Protein AF-A0A2S9J3W7-F1 (afdb_monomer)

InterPro domains:
  IPR025433 Domain of unknown function DUF4168 [PF13767] (72-117)

Mean predicted aligned error: 14.49 Å

Nearest PDB structures (foldseek):
  1jch-assembly1_A  TM=2.757E-01  e=2.400E+00  Escherichia coli str. K-12 substr. W3110
  7p3r-assembly1_C  TM=2.434E-01  e=5.921E+00  Vibrio cholerae O1 biovar El Tor str. N16961

Foldseek 3Di:
DDDPVVPVVVVVVVVVVVVVVVVVVVVVVPPPPDPDDDDDDDDDDDDDDDDPPPDPPPDDPPQDQDDDLLQLLLLVQLVVQLVVLVVVLVVQLQVLLVVLVHHPVLLVQQVVLCVVDVCRCVPPDPSSVVSSVSSVVSNVVSVVVSVVVSCVSSVVSVHDPVSSVSLVVNCVPPPSSVVSSVVSVVVVVVVVVPDD

Sequence (196 aa):
MGVIGNNIIYMRYICRKIFEKRMKMNKNKFIMQRLKVILLAVMMMVGVGAMAQEPNLLQEPELKEDFEKDELISFIKASSKVEAIQMGVQESMANAVKEEGLTVEKFNTMAQAQENSEEGIQNESAEDQKMFNTAFEKIMKIQDDVGGDIQEAIKEEGIDIQVFEQIMYAYQNSEKVKGELDGVLLELQQEQSTQP

Radius of gyration: 24.88 Å; Cα contacts (8 Å, |Δi|>4): 107; chains: 1; bounding box: 64×54×70 Å

pLDDT: mean 76.03, std 22.7, range [28.67, 97.56]

Secondary structure (DSSP, 8-state):
--SSHHHHHHHHHHHHHHHHHHHHTTTSSSSSS-------------------------PPPP------HHHHHHHHHHHHHHHHHHHHHHHHHHHHHHHTT--HHHHHHHHHHHHH-TTTTTTS-HHHHHHHHHHHHHHHHHHHHHHHHHHHHHHHTT--HHHHHHHHHHHHH-HHHHHHHHHHHHHHHHHHTT--

Structure (mmCIF, N/CA/C/O backbone):
data_AF-A0A2S9J3W7-F1
#
_entry.id   AF-A0A2S9J3W7-F1
#
loop_
_atom_site.group_PDB
_atom_site.id
_atom_site.type_symbol
_atom_site.label_atom_id
_atom_site.label_alt_id
_atom_site.label_comp_id
_atom_site.label_asym_id
_atom_site.label_entity_id
_atom_site.label_seq_id
_atom_site.pdbx_PDB_ins_code
_atom_site.Cartn_x
_atom_site.Cartn_y
_atom_site.Cartn_z
_atom_site.occupancy
_atom_site.B_iso_or_equiv
_atom_site.auth_seq_id
_atom_site.auth_comp_id
_atom_site.auth_asym_id
_atom_site.auth_atom_id
_atom_site.pdbx_PDB_model_num
ATOM 1 N N . MET A 1 1 ? 3.970 23.471 -6.694 1.00 32.78 1 MET A N 1
ATOM 2 C CA . MET A 1 1 ? 3.945 22.072 -7.168 1.00 32.78 1 MET A CA 1
ATOM 3 C C . MET A 1 1 ? 4.877 21.281 -6.272 1.00 32.78 1 MET A C 1
ATOM 5 O O . MET A 1 1 ? 6.051 21.610 -6.237 1.00 32.78 1 MET A O 1
ATOM 9 N N . GLY A 1 2 ? 4.369 20.362 -5.455 1.00 38.78 2 GLY A N 1
ATOM 10 C CA . GLY A 1 2 ? 5.218 19.646 -4.492 1.00 38.78 2 GLY A CA 1
ATOM 11 C C . GLY A 1 2 ? 4.432 18.915 -3.411 1.00 38.78 2 GLY A C 1
ATOM 12 O O . GLY A 1 2 ? 4.776 19.010 -2.241 1.00 38.78 2 GLY A O 1
ATOM 13 N N . VAL A 1 3 ? 3.330 18.258 -3.787 1.00 34.34 3 VAL A N 1
ATOM 14 C CA . VAL A 1 3 ? 2.428 17.590 -2.827 1.00 34.34 3 VAL A CA 1
ATOM 15 C C . VAL A 1 3 ? 2.543 16.060 -2.895 1.00 34.34 3 VAL A C 1
ATOM 17 O O . VAL A 1 3 ? 2.180 15.383 -1.946 1.00 34.34 3 VAL A O 1
ATOM 20 N N . ILE A 1 4 ? 3.147 15.505 -3.950 1.00 35.97 4 ILE A N 1
ATOM 21 C CA . ILE A 1 4 ? 3.194 14.049 -4.171 1.00 35.97 4 ILE A CA 1
ATOM 22 C C . ILE A 1 4 ? 4.440 13.416 -3.519 1.00 35.97 4 ILE A C 1
ATOM 24 O O . ILE A 1 4 ? 4.347 12.365 -2.897 1.00 35.97 4 ILE A O 1
ATOM 28 N N . GLY A 1 5 ? 5.577 14.127 -3.491 1.00 28.67 5 GLY A N 1
ATOM 29 C CA . GLY A 1 5 ? 6.793 13.671 -2.796 1.00 28.67 5 GLY A CA 1
ATOM 30 C C . GLY A 1 5 ? 6.697 13.647 -1.263 1.00 28.67 5 GLY A C 1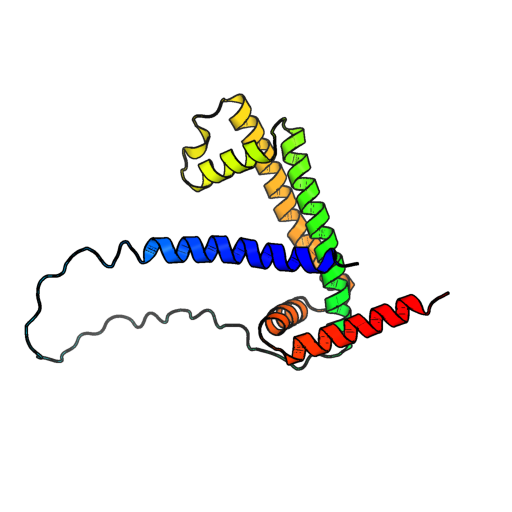
ATOM 31 O O . GLY A 1 5 ? 7.552 13.063 -0.604 1.00 28.67 5 GLY A O 1
ATOM 32 N N . ASN A 1 6 ? 5.658 14.248 -0.672 1.00 34.38 6 ASN A N 1
ATOM 33 C CA . ASN A 1 6 ? 5.498 14.266 0.781 1.00 34.38 6 ASN A CA 1
ATOM 34 C C . ASN A 1 6 ? 4.901 12.960 1.325 1.00 34.38 6 ASN A C 1
ATOM 36 O O . ASN A 1 6 ? 5.311 12.541 2.401 1.00 34.38 6 ASN A O 1
ATOM 40 N N . ASN A 1 7 ? 3.999 12.272 0.617 1.00 41.19 7 ASN A N 1
ATOM 41 C CA . ASN A 1 7 ? 3.277 11.128 1.200 1.00 41.19 7 ASN A CA 1
ATOM 42 C C . ASN A 1 7 ? 4.124 9.850 1.330 1.00 41.19 7 ASN A C 1
ATOM 44 O O . ASN A 1 7 ? 4.030 9.160 2.346 1.00 41.19 7 ASN A O 1
ATOM 48 N N . ILE A 1 8 ? 5.045 9.598 0.394 1.00 41.56 8 ILE A N 1
ATOM 49 C CA . ILE A 1 8 ? 6.023 8.499 0.506 1.00 41.56 8 ILE A CA 1
ATOM 50 C C . ILE A 1 8 ? 7.042 8.802 1.620 1.00 41.56 8 ILE A C 1
ATOM 52 O O . ILE A 1 8 ? 7.427 7.917 2.387 1.00 41.56 8 ILE A O 1
ATOM 56 N N . ILE A 1 9 ? 7.411 10.077 1.798 1.00 44.03 9 ILE A N 1
ATOM 57 C CA . ILE A 1 9 ? 8.243 10.529 2.922 1.00 44.03 9 ILE A CA 1
ATOM 58 C C . ILE A 1 9 ? 7.480 10.431 4.259 1.00 44.03 9 ILE A C 1
ATOM 60 O O . ILE A 1 9 ? 8.092 10.081 5.268 1.00 44.03 9 ILE A O 1
ATOM 64 N N . TYR A 1 10 ? 6.161 10.656 4.292 1.00 42.88 10 TYR A N 1
ATOM 65 C CA . TYR A 1 10 ? 5.338 10.547 5.506 1.00 42.88 10 TYR A CA 1
ATOM 66 C C . TYR A 1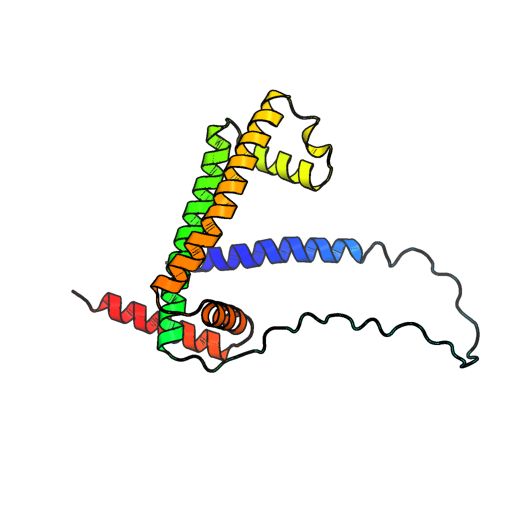 10 ? 5.194 9.101 5.994 1.00 42.88 10 TYR A C 1
ATOM 68 O O . TYR A 1 10 ? 5.359 8.868 7.192 1.00 42.88 10 TYR A O 1
ATOM 76 N N . MET A 1 11 ? 4.996 8.121 5.106 1.00 40.16 11 MET A N 1
ATOM 77 C CA . MET A 1 11 ? 4.987 6.703 5.504 1.00 40.16 11 MET A CA 1
ATOM 78 C C . MET A 1 11 ? 6.368 6.236 5.987 1.00 40.16 11 MET A C 1
ATOM 80 O O . MET A 1 11 ? 6.478 5.578 7.024 1.00 40.16 11 MET A O 1
ATOM 84 N N . ARG A 1 12 ? 7.453 6.694 5.345 1.00 43.72 12 ARG A N 1
ATOM 85 C CA . ARG A 1 12 ? 8.827 6.437 5.815 1.00 43.72 12 ARG A CA 1
ATOM 86 C C . ARG A 1 12 ? 9.143 7.135 7.150 1.00 43.72 12 ARG A C 1
ATOM 88 O O . ARG A 1 12 ? 9.849 6.561 7.975 1.00 43.72 12 ARG A O 1
ATOM 95 N N . TYR A 1 13 ? 8.617 8.336 7.411 1.00 44.72 13 TYR A N 1
ATOM 96 C CA . TYR A 1 13 ? 8.836 9.091 8.657 1.00 44.72 13 TYR A CA 1
ATOM 97 C C . TYR A 1 13 ? 8.019 8.550 9.838 1.00 44.72 13 TYR A C 1
ATOM 99 O O . TYR A 1 13 ? 8.543 8.458 10.952 1.00 44.72 13 TYR A O 1
ATOM 107 N N . ILE A 1 14 ? 6.760 8.165 9.614 1.00 47.62 14 ILE A N 1
ATOM 108 C CA . ILE A 1 14 ? 5.864 7.658 10.662 1.00 47.62 14 ILE A CA 1
ATOM 109 C C . ILE A 1 14 ? 6.292 6.248 11.090 1.00 47.62 14 ILE A C 1
ATOM 111 O O . ILE A 1 14 ? 6.479 6.018 12.289 1.00 47.62 14 ILE A O 1
ATOM 115 N N . CYS A 1 15 ? 6.599 5.350 10.147 1.00 39.78 15 CYS A N 1
ATOM 116 C CA . CYS A 1 15 ? 7.149 4.030 10.469 1.00 39.78 15 CYS A CA 1
ATOM 117 C C . CYS A 1 15 ? 8.534 4.129 11.134 1.00 39.78 15 CYS A C 1
ATOM 119 O O . CYS A 1 15 ? 8.796 3.423 12.109 1.00 39.78 15 CYS A O 1
ATOM 121 N N . ARG A 1 16 ? 9.394 5.074 10.719 1.00 44.78 16 ARG A N 1
ATOM 122 C CA . ARG A 1 16 ? 10.702 5.297 11.361 1.00 44.78 16 ARG A CA 1
ATOM 123 C C . ARG A 1 16 ? 10.592 5.871 12.775 1.00 44.78 16 ARG A C 1
ATOM 125 O O . ARG A 1 16 ? 11.291 5.393 13.665 1.00 44.78 16 ARG A O 1
ATOM 132 N N . LYS A 1 17 ? 9.717 6.852 13.041 1.00 44.47 17 LYS A N 1
ATOM 133 C CA . LYS A 1 17 ? 9.571 7.423 14.396 1.00 44.47 17 LYS A CA 1
ATOM 134 C C . LYS A 1 17 ? 8.884 6.480 15.381 1.00 44.47 17 LYS A C 1
ATOM 136 O O . LYS A 1 17 ? 9.256 6.481 16.556 1.00 44.47 17 LYS A O 1
ATOM 141 N N . ILE A 1 18 ? 7.924 5.675 14.929 1.00 44.25 18 ILE A N 1
ATOM 142 C CA . ILE A 1 18 ? 7.268 4.667 15.772 1.00 44.25 18 ILE A CA 1
ATOM 143 C C . ILE A 1 18 ? 8.256 3.533 16.103 1.00 44.25 18 ILE A C 1
ATOM 145 O O . ILE A 1 18 ? 8.369 3.142 17.267 1.00 44.25 18 ILE A O 1
ATOM 149 N N . PHE A 1 19 ? 9.069 3.096 15.136 1.00 40.44 19 PHE A N 1
ATOM 150 C CA . PHE A 1 19 ? 10.089 2.062 15.338 1.00 40.44 19 PHE A CA 1
ATOM 151 C C . PHE A 1 19 ? 11.291 2.542 16.182 1.00 40.44 19 PHE A C 1
ATOM 153 O O . PHE A 1 19 ? 11.714 1.856 17.117 1.00 40.44 19 PHE A O 1
ATOM 160 N N . GLU A 1 20 ? 11.798 3.763 15.964 1.00 45.03 20 GLU A N 1
ATOM 161 C CA . GLU A 1 20 ? 12.896 4.332 16.768 1.00 45.03 20 GLU A CA 1
ATOM 162 C C . GLU A 1 20 ? 12.486 4.604 18.230 1.00 45.03 20 GLU A C 1
ATOM 164 O O . GLU A 1 20 ? 13.303 4.439 19.146 1.00 45.03 20 GLU A O 1
ATOM 169 N N . LYS A 1 21 ? 11.221 4.977 18.486 1.00 43.00 21 LYS A N 1
ATOM 170 C CA . LYS A 1 21 ? 10.695 5.169 19.851 1.00 43.00 21 LYS A CA 1
ATOM 171 C C . LYS A 1 21 ? 10.532 3.832 20.590 1.00 43.00 21 LYS A C 1
ATOM 173 O O . LYS A 1 21 ? 10.816 3.777 21.789 1.00 43.00 21 LYS A O 1
ATOM 178 N N . ARG A 1 22 ? 10.180 2.748 19.881 1.00 41.91 22 ARG A N 1
ATOM 179 C CA . ARG A 1 22 ? 10.100 1.377 20.433 1.00 41.91 22 ARG A CA 1
ATOM 180 C C . ARG A 1 22 ? 11.492 0.800 20.752 1.00 41.91 22 ARG A C 1
ATOM 182 O O . ARG A 1 22 ? 11.648 0.163 21.790 1.00 41.91 22 ARG A O 1
ATOM 189 N N . MET A 1 23 ? 12.533 1.119 19.970 1.00 47.19 23 MET A N 1
ATOM 190 C CA . MET A 1 23 ? 13.920 0.696 20.260 1.00 47.19 23 MET A CA 1
ATOM 191 C C . MET A 1 23 ? 14.611 1.479 21.394 1.00 47.19 23 MET A C 1
ATOM 193 O O . MET A 1 23 ? 15.431 0.914 22.121 1.00 47.19 23 MET A O 1
ATOM 197 N N . LYS A 1 24 ? 14.291 2.765 21.603 1.00 42.47 24 LYS A N 1
ATOM 198 C CA . LYS A 1 24 ? 14.892 3.559 22.698 1.00 42.47 24 LYS A CA 1
ATOM 199 C C . LYS A 1 24 ? 14.290 3.272 24.082 1.00 42.47 24 LYS A C 1
ATOM 201 O O . LYS A 1 24 ? 14.983 3.471 25.077 1.00 42.47 24 LYS A O 1
ATOM 206 N N . MET A 1 25 ? 13.072 2.730 24.176 1.00 47.16 25 MET A N 1
ATOM 207 C CA . MET A 1 25 ? 12.464 2.364 25.470 1.00 47.16 25 MET A CA 1
ATOM 208 C C . MET A 1 25 ? 12.907 1.008 26.041 1.00 47.16 25 MET A C 1
ATOM 210 O O . MET A 1 25 ? 12.571 0.717 27.185 1.00 47.16 25 MET A O 1
ATOM 214 N N . ASN A 1 26 ? 13.721 0.220 25.325 1.00 43.38 26 ASN A N 1
ATOM 215 C CA . ASN A 1 26 ? 14.322 -1.003 25.881 1.00 43.38 26 ASN A CA 1
ATOM 216 C C . ASN A 1 26 ? 15.828 -0.878 26.207 1.00 43.38 26 ASN A C 1
ATOM 218 O O . ASN A 1 26 ? 16.424 -1.800 26.751 1.00 43.38 26 ASN A O 1
ATOM 222 N N . LYS A 1 27 ? 16.463 0.279 25.954 1.00 42.06 27 LYS A N 1
ATOM 223 C CA . LYS A 1 27 ? 17.859 0.524 26.382 1.00 42.06 27 LYS A CA 1
ATOM 224 C C . LYS A 1 27 ? 17.985 1.035 27.823 1.00 42.06 27 LYS A C 1
ATOM 226 O O . LYS A 1 27 ? 19.017 0.815 28.447 1.00 42.06 27 LYS A O 1
ATOM 231 N N . ASN A 1 28 ? 16.930 1.621 28.397 1.00 46.66 28 ASN A N 1
ATOM 232 C CA . ASN A 1 28 ? 16.966 2.135 29.776 1.00 46.66 28 ASN A CA 1
ATOM 233 C C . ASN A 1 28 ? 16.569 1.116 30.854 1.00 46.66 28 ASN A C 1
ATOM 235 O O . ASN A 1 28 ? 16.759 1.394 32.035 1.00 46.66 28 ASN A O 1
ATOM 239 N N . LYS A 1 29 ? 16.061 -0.067 30.485 1.00 39.72 29 LYS A N 1
ATOM 240 C CA . LYS A 1 29 ? 15.677 -1.103 31.460 1.00 39.72 29 LYS A CA 1
ATOM 241 C C . LYS A 1 29 ? 16.755 -2.168 31.697 1.00 39.72 29 LYS A C 1
ATOM 243 O O . LYS A 1 29 ? 16.613 -2.962 32.617 1.00 39.72 29 LYS A O 1
ATOM 248 N N . PHE A 1 30 ? 17.853 -2.142 30.935 1.00 43.56 30 PHE A N 1
ATOM 249 C CA . PHE A 1 30 ? 18.942 -3.123 31.057 1.00 43.56 30 PHE A CA 1
ATOM 250 C C . PHE A 1 30 ? 20.262 -2.560 31.616 1.00 43.56 30 PHE A C 1
ATOM 252 O O . PHE A 1 30 ? 21.193 -3.316 31.864 1.00 43.56 30 PHE A O 1
ATOM 259 N N . ILE A 1 31 ? 20.353 -1.246 31.863 1.00 47.69 31 ILE A N 1
ATOM 260 C CA . ILE A 1 31 ? 21.592 -0.588 32.336 1.00 47.69 31 ILE A CA 1
ATOM 261 C C . ILE A 1 31 ? 21.577 -0.310 33.856 1.00 47.69 31 ILE A C 1
ATOM 263 O O . ILE A 1 31 ? 22.585 0.096 34.427 1.00 47.69 31 ILE A O 1
ATOM 267 N N . MET A 1 32 ? 20.475 -0.587 34.567 1.00 45.00 32 MET A N 1
ATOM 268 C CA . MET A 1 32 ? 20.334 -0.211 35.984 1.00 45.00 32 MET A CA 1
ATOM 269 C C . MET A 1 32 ? 19.853 -1.332 36.916 1.00 45.00 32 MET A C 1
ATOM 271 O O . MET A 1 32 ? 19.182 -1.071 37.909 1.00 45.00 32 MET A O 1
ATOM 275 N N . GLN A 1 33 ? 20.247 -2.582 36.667 1.00 45.72 33 GLN A N 1
ATOM 276 C CA . GLN A 1 33 ? 20.258 -3.594 37.724 1.00 45.72 33 GLN A CA 1
ATOM 277 C C . GLN A 1 33 ? 21.531 -4.442 37.658 1.00 45.72 33 GLN A C 1
ATOM 279 O O . GLN A 1 33 ? 21.676 -5.323 36.822 1.00 45.72 33 GLN A O 1
ATOM 284 N N . ARG A 1 34 ? 22.390 -4.194 38.659 1.00 39.34 34 ARG A N 1
ATOM 285 C CA . ARG A 1 34 ? 23.523 -5.010 39.136 1.00 39.34 34 ARG A CA 1
ATOM 286 C C . ARG A 1 34 ? 24.910 -4.701 38.561 1.00 39.34 34 ARG A C 1
ATOM 288 O O . ARG A 1 34 ? 25.650 -5.574 38.137 1.00 39.34 34 ARG A O 1
ATOM 295 N N . LEU A 1 35 ? 25.343 -3.464 38.820 1.00 45.28 35 LEU A N 1
ATOM 296 C CA . LEU A 1 35 ? 26.625 -3.246 39.501 1.00 45.28 35 LEU A 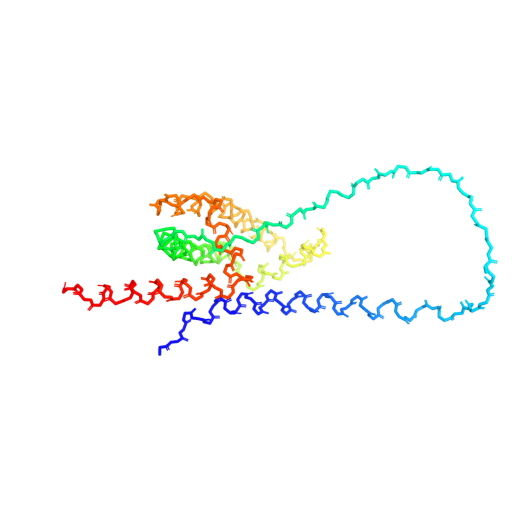CA 1
ATOM 297 C C . LEU A 1 35 ? 26.684 -4.136 40.757 1.00 45.28 35 LEU A C 1
ATOM 299 O O . LEU A 1 35 ? 26.046 -3.814 41.761 1.00 45.28 35 LEU A O 1
ATOM 303 N N . LYS A 1 36 ? 27.393 -5.264 40.679 1.00 43.22 36 LYS A N 1
ATOM 304 C CA . LYS A 1 36 ? 28.178 -5.903 41.753 1.00 43.22 36 LYS A CA 1
ATOM 305 C C . LYS A 1 36 ? 28.768 -7.206 41.203 1.00 43.22 36 LYS A C 1
ATOM 307 O O . LYS A 1 36 ? 28.063 -7.966 40.556 1.00 43.22 36 LYS A O 1
ATOM 312 N N . VAL A 1 37 ? 30.027 -7.452 41.560 1.00 39.94 37 VAL A N 1
ATOM 313 C CA . VAL A 1 37 ? 30.881 -8.613 41.239 1.00 39.94 37 VAL A CA 1
ATOM 314 C C . VAL A 1 37 ? 31.758 -8.443 39.988 1.00 39.94 37 VAL A C 1
ATOM 316 O O . VAL A 1 37 ? 31.571 -9.055 38.945 1.00 39.94 37 VAL A O 1
ATOM 319 N N . ILE A 1 38 ? 32.783 -7.605 40.158 1.00 45.16 38 ILE A N 1
ATOM 320 C CA . ILE A 1 38 ? 34.097 -7.798 39.536 1.00 45.16 38 ILE A CA 1
ATOM 321 C C . ILE A 1 38 ? 34.782 -8.967 40.274 1.00 45.16 38 ILE A C 1
ATOM 323 O O . ILE A 1 38 ? 34.636 -9.066 41.493 1.00 45.16 38 ILE A O 1
ATOM 327 N N . LEU A 1 39 ? 35.596 -9.739 39.534 1.00 38.19 39 LEU A N 1
ATOM 328 C CA . LEU A 1 39 ? 36.716 -10.595 39.982 1.00 38.19 39 LEU A CA 1
ATOM 329 C C . LEU A 1 39 ? 36.426 -12.099 40.210 1.00 38.19 39 LEU A C 1
ATOM 331 O O . LEU A 1 39 ? 36.124 -12.494 41.328 1.00 38.19 39 LEU A O 1
ATOM 335 N N . LEU A 1 40 ? 36.649 -12.948 39.187 1.00 36.06 40 LEU A N 1
ATOM 336 C CA . LEU A 1 40 ? 37.513 -14.144 39.305 1.00 36.06 40 LEU A CA 1
ATOM 337 C C . LEU A 1 40 ? 37.770 -14.866 37.958 1.00 36.06 40 LEU A C 1
ATOM 339 O O . LEU A 1 40 ? 36.847 -15.307 37.290 1.00 36.06 40 LEU A O 1
ATOM 343 N N . ALA A 1 41 ? 39.060 -15.031 37.655 1.00 42.47 41 ALA A N 1
ATOM 344 C CA . ALA A 1 41 ? 39.715 -16.211 37.079 1.00 42.47 41 ALA A CA 1
ATOM 345 C C . ALA A 1 41 ? 39.249 -16.822 35.735 1.00 42.47 41 ALA A C 1
ATOM 347 O O . ALA A 1 41 ? 38.293 -17.583 35.635 1.00 42.47 41 ALA A O 1
ATOM 348 N N . VAL A 1 42 ? 40.124 -16.625 34.745 1.00 51.84 42 VAL A N 1
ATOM 349 C CA . VAL A 1 42 ? 40.541 -17.617 33.741 1.00 51.84 42 VAL A CA 1
ATOM 350 C C . VAL A 1 42 ? 40.631 -19.025 34.351 1.00 51.84 42 VAL A C 1
ATOM 352 O O . VAL A 1 42 ? 41.507 -19.248 35.184 1.00 51.84 42 VAL A O 1
ATOM 355 N N . MET A 1 43 ? 39.805 -19.980 33.902 1.00 45.53 43 MET A N 1
ATOM 356 C CA . MET A 1 43 ? 40.188 -21.398 33.809 1.00 45.53 43 MET A CA 1
ATOM 357 C C . MET A 1 43 ? 39.160 -22.277 33.067 1.00 45.53 43 MET A C 1
ATOM 359 O O . MET A 1 43 ? 37.984 -22.296 33.402 1.00 45.53 43 MET A O 1
ATOM 363 N N . MET A 1 44 ? 39.714 -23.090 32.160 1.00 44.00 44 MET A N 1
ATOM 364 C CA . MET A 1 44 ? 39.264 -24.405 31.671 1.00 44.00 44 MET A CA 1
ATOM 365 C C . MET A 1 44 ? 38.278 -24.500 30.491 1.00 44.00 44 MET A C 1
ATOM 367 O O . MET A 1 44 ? 37.081 -24.258 30.583 1.00 44.00 44 MET A O 1
ATOM 371 N N . MET A 1 45 ? 38.861 -24.980 29.384 1.00 57.19 45 MET A N 1
ATOM 372 C CA . MET A 1 45 ? 38.237 -25.793 28.340 1.00 57.19 45 MET A CA 1
ATOM 373 C C . MET A 1 45 ? 37.568 -27.064 28.901 1.00 57.19 45 MET A C 1
ATOM 375 O O . MET A 1 45 ? 37.867 -27.487 30.016 1.00 57.19 45 MET A O 1
ATOM 379 N N . VAL A 1 46 ? 36.830 -27.726 27.996 1.00 47.91 46 VAL A N 1
ATOM 380 C CA . VAL A 1 46 ? 36.115 -29.020 28.056 1.00 47.91 46 VAL A CA 1
ATOM 381 C C . VAL A 1 46 ? 34.656 -28.835 28.502 1.00 47.91 46 VAL A C 1
ATOM 383 O O . VAL A 1 46 ? 34.399 -28.461 29.632 1.00 47.91 46 VAL A O 1
ATOM 386 N N . GLY A 1 47 ? 33.610 -29.040 27.699 1.00 49.72 47 GLY A N 1
ATOM 387 C CA . GLY A 1 47 ? 33.453 -29.664 26.387 1.00 49.72 47 GLY A CA 1
ATOM 388 C C . GLY A 1 47 ? 32.358 -30.726 26.486 1.00 49.72 47 GLY A C 1
ATOM 389 O O . GLY A 1 47 ? 32.651 -31.792 26.998 1.00 49.72 47 GLY A O 1
ATOM 390 N N . VAL A 1 48 ? 31.132 -30.452 26.016 1.00 41.25 48 VAL A N 1
ATOM 391 C CA . VAL A 1 48 ? 30.092 -31.449 25.672 1.00 41.25 48 VAL A CA 1
ATOM 392 C C . VAL A 1 48 ? 29.157 -30.802 24.644 1.00 41.25 48 VAL A C 1
ATOM 394 O O . VAL A 1 48 ? 28.738 -29.660 24.819 1.00 41.25 48 VAL A O 1
ATOM 397 N N . GLY A 1 49 ? 28.891 -31.516 23.548 1.00 49.66 49 GLY A N 1
ATOM 398 C CA . GLY A 1 49 ? 28.107 -31.038 22.415 1.00 49.66 49 GLY A CA 1
ATOM 399 C C . GLY A 1 49 ? 26.655 -30.705 22.754 1.00 49.66 49 GLY A C 1
ATOM 400 O O . GLY A 1 49 ? 26.010 -31.372 23.559 1.00 49.66 49 GLY A O 1
ATOM 401 N N . ALA A 1 50 ? 26.136 -29.691 22.071 1.00 39.72 50 ALA A N 1
ATOM 402 C CA . ALA A 1 50 ? 24.716 -29.420 21.967 1.00 39.72 50 ALA A CA 1
ATOM 403 C C . ALA A 1 50 ? 24.447 -28.891 20.555 1.00 39.72 50 ALA A C 1
ATOM 405 O O . ALA A 1 50 ? 25.077 -27.929 20.127 1.00 39.72 50 ALA A O 1
ATOM 406 N N . MET A 1 51 ? 23.582 -29.614 19.842 1.00 47.06 51 MET A N 1
ATOM 407 C CA . MET A 1 51 ? 22.848 -29.266 18.624 1.00 47.06 51 MET A CA 1
ATOM 408 C C . MET A 1 51 ? 23.234 -27.924 17.986 1.00 47.06 51 MET A C 1
ATOM 410 O O . MET A 1 51 ? 22.836 -26.863 18.465 1.00 47.06 51 MET A O 1
ATOM 414 N N . ALA A 1 52 ? 23.943 -27.984 16.857 1.00 40.22 52 ALA A N 1
ATOM 415 C CA . ALA A 1 52 ? 23.967 -26.886 15.903 1.00 40.22 52 ALA A CA 1
ATOM 416 C C . ALA A 1 52 ? 22.535 -26.696 15.376 1.00 40.22 52 ALA A C 1
ATOM 418 O O . ALA A 1 52 ? 22.130 -27.306 14.392 1.00 40.22 52 ALA A O 1
ATOM 419 N N . GLN A 1 53 ? 21.731 -25.911 16.091 1.00 41.50 53 GLN A N 1
ATOM 420 C CA . GLN A 1 53 ? 20.566 -25.276 15.504 1.00 41.50 53 GLN A CA 1
ATOM 421 C C . GLN A 1 53 ? 21.133 -24.255 14.525 1.00 41.50 53 GLN A C 1
ATOM 423 O O . GLN A 1 53 ? 21.619 -23.206 14.949 1.00 41.50 53 GLN A O 1
ATOM 428 N N . GLU A 1 54 ? 21.149 -24.596 13.236 1.00 44.22 54 GLU A N 1
ATOM 429 C CA . GLU A 1 54 ? 21.298 -23.589 12.192 1.00 44.22 54 GLU A CA 1
ATOM 430 C C . GLU A 1 54 ? 20.235 -22.518 12.455 1.00 44.22 54 GLU A C 1
ATOM 432 O O . GLU A 1 54 ? 19.037 -22.824 12.461 1.00 44.22 54 GLU A O 1
ATOM 437 N N . PRO A 1 55 ? 20.630 -21.262 12.715 1.00 46.69 55 PRO A N 1
ATOM 438 C CA . PRO A 1 55 ? 19.704 -20.169 12.537 1.00 46.69 55 PRO A CA 1
ATOM 439 C C . PRO A 1 55 ? 19.329 -20.219 11.058 1.00 46.69 55 PRO A C 1
ATOM 441 O O . PRO A 1 55 ? 20.208 -20.116 10.203 1.00 46.69 55 PRO A O 1
ATOM 444 N N . ASN A 1 56 ? 18.046 -20.405 10.752 1.00 45.09 56 ASN A N 1
ATOM 445 C CA . ASN A 1 56 ? 17.523 -20.091 9.432 1.00 45.09 56 ASN A CA 1
ATOM 446 C C . ASN A 1 56 ? 17.703 -18.575 9.261 1.00 45.09 56 ASN A C 1
ATOM 448 O O . ASN A 1 56 ? 16.854 -17.781 9.670 1.00 45.09 56 ASN A O 1
ATOM 452 N N . LEU A 1 57 ? 18.895 -18.177 8.813 1.00 47.69 57 LEU A N 1
ATOM 453 C CA . LEU A 1 57 ? 19.206 -16.817 8.427 1.00 47.69 57 LEU A CA 1
ATOM 454 C C . LEU A 1 57 ? 18.299 -16.546 7.234 1.00 47.69 57 LEU A C 1
ATOM 456 O O . LEU A 1 57 ? 18.533 -17.086 6.156 1.00 47.69 57 LEU A O 1
ATOM 460 N N . LEU A 1 58 ? 17.240 -15.762 7.455 1.00 52.91 58 LEU A N 1
ATOM 461 C CA . LEU A 1 58 ? 16.509 -15.105 6.378 1.00 52.91 58 LEU A CA 1
ATOM 462 C C . LEU A 1 58 ? 17.567 -14.421 5.511 1.00 52.91 58 LEU A C 1
ATOM 464 O O . LEU A 1 58 ? 18.175 -13.441 5.940 1.00 52.91 58 LEU A O 1
ATOM 468 N N . GLN A 1 59 ? 17.866 -15.019 4.359 1.00 57.88 59 GLN A N 1
ATOM 469 C CA . GLN A 1 59 ? 18.817 -14.456 3.417 1.00 57.88 59 GLN A CA 1
ATOM 470 C C . GLN A 1 59 ? 18.198 -13.154 2.927 1.00 57.88 59 GLN A C 1
ATOM 472 O O . GLN A 1 59 ? 17.071 -13.150 2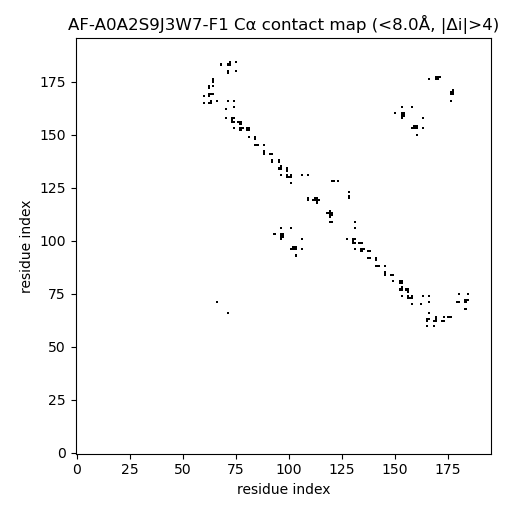.429 1.00 57.88 59 GLN A O 1
ATOM 477 N N . GLU A 1 60 ? 18.899 -12.045 3.150 1.00 64.75 60 GLU A N 1
ATOM 478 C CA . GLU A 1 60 ? 18.516 -10.783 2.532 1.00 64.75 60 GLU A CA 1
ATOM 479 C C . GLU A 1 60 ? 18.505 -10.980 1.009 1.00 64.75 60 GLU A C 1
ATOM 481 O O . GLU A 1 60 ? 19.388 -11.679 0.496 1.00 64.75 60 GLU A O 1
ATOM 486 N N . PRO A 1 61 ? 17.522 -10.411 0.287 1.00 69.62 61 PRO A N 1
ATOM 487 C CA . PRO A 1 61 ? 17.525 -10.455 -1.166 1.00 69.62 61 PRO A CA 1
ATOM 488 C C . PRO A 1 61 ? 18.858 -9.918 -1.687 1.00 69.62 61 PRO A C 1
ATOM 490 O O . PRO A 1 61 ? 19.339 -8.885 -1.221 1.00 69.62 61 PRO A O 1
ATOM 493 N N . GLU A 1 62 ? 19.466 -10.618 -2.640 1.00 83.81 62 GLU A N 1
ATOM 494 C CA . GLU A 1 62 ? 20.682 -10.128 -3.280 1.00 83.81 62 GLU A CA 1
ATOM 495 C C . GLU A 1 62 ? 20.389 -8.794 -3.981 1.00 83.81 62 GLU A C 1
ATOM 497 O O . GLU A 1 62 ? 19.387 -8.650 -4.689 1.00 83.81 62 GLU A O 1
ATOM 502 N N . LEU A 1 63 ? 21.250 -7.796 -3.759 1.00 90.50 63 LEU A N 1
ATOM 503 C CA . LEU A 1 63 ? 21.108 -6.490 -4.391 1.00 90.50 63 LEU A CA 1
ATOM 504 C C . LEU A 1 63 ? 21.426 -6.606 -5.887 1.00 90.50 63 LEU A C 1
ATOM 506 O O . LEU A 1 63 ? 22.588 -6.595 -6.287 1.00 90.50 63 LEU A O 1
ATOM 510 N N . LYS A 1 64 ? 20.373 -6.687 -6.700 1.00 93.19 64 LYS A N 1
ATOM 511 C CA . LYS A 1 64 ? 20.429 -6.574 -8.159 1.00 93.19 64 LYS A CA 1
ATOM 512 C C . LYS A 1 64 ? 20.378 -5.099 -8.575 1.00 93.19 64 LYS A C 1
ATOM 514 O O . LYS A 1 64 ? 19.596 -4.331 -8.018 1.00 93.19 64 LYS A O 1
ATOM 519 N N . GLU A 1 65 ? 21.190 -4.701 -9.554 1.00 94.50 65 GLU A N 1
ATOM 520 C CA . GLU A 1 65 ? 21.250 -3.314 -10.056 1.00 94.50 65 GLU A CA 1
ATOM 521 C C . GLU A 1 65 ? 21.175 -3.206 -11.589 1.00 94.50 65 GLU A C 1
ATOM 523 O O . GLU A 1 65 ? 21.244 -2.105 -12.136 1.00 94.50 65 GLU A O 1
ATOM 528 N N . ASP A 1 66 ? 21.088 -4.328 -12.296 1.00 95.06 66 ASP A N 1
ATOM 529 C CA . ASP A 1 66 ? 21.045 -4.448 -13.752 1.00 95.06 66 ASP A CA 1
ATOM 530 C C . ASP A 1 66 ? 19.626 -4.803 -14.218 1.00 95.06 66 ASP A C 1
ATOM 532 O O . ASP A 1 66 ? 19.305 -5.946 -14.542 1.00 95.06 66 ASP A O 1
ATOM 536 N N . PHE A 1 67 ? 18.752 -3.799 -14.203 1.00 95.94 67 PHE A N 1
ATOM 537 C CA . PHE A 1 67 ? 17.385 -3.911 -14.711 1.00 95.94 67 PHE A CA 1
ATOM 538 C C . PHE A 1 67 ? 17.295 -3.379 -16.136 1.00 95.94 67 PHE A C 1
ATOM 540 O O . PHE A 1 67 ? 17.934 -2.382 -16.487 1.00 95.94 67 PHE A O 1
ATOM 547 N N . GLU A 1 68 ? 16.475 -4.026 -16.953 1.00 96.62 68 GLU A N 1
ATOM 548 C CA . GLU A 1 68 ? 16.186 -3.550 -18.299 1.00 96.62 68 GLU A CA 1
ATOM 549 C C . GLU A 1 68 ? 15.323 -2.284 -18.234 1.00 96.62 68 GLU A C 1
ATOM 551 O O . GLU A 1 68 ? 14.478 -2.116 -17.350 1.00 96.62 68 GLU A O 1
ATOM 556 N N . LYS A 1 69 ? 15.487 -1.382 -19.207 1.00 95.25 69 LYS A N 1
ATOM 557 C CA . LYS A 1 69 ? 14.726 -0.122 -19.236 1.00 95.25 69 LYS A CA 1
ATOM 558 C C . LYS A 1 69 ? 13.210 -0.359 -19.235 1.00 95.25 69 LYS A C 1
ATOM 560 O O . LYS A 1 69 ? 12.486 0.356 -18.545 1.00 95.25 69 LYS A O 1
ATOM 565 N N . ASP A 1 70 ? 12.743 -1.369 -19.967 1.00 96.38 70 ASP A N 1
ATOM 566 C CA . ASP A 1 70 ? 11.322 -1.723 -20.028 1.00 96.38 70 ASP A CA 1
ATOM 567 C C . ASP A 1 70 ? 10.797 -2.212 -18.666 1.00 96.38 70 ASP A C 1
ATOM 569 O O . ASP A 1 70 ? 9.685 -1.854 -18.281 1.00 96.38 70 ASP A O 1
ATOM 573 N N . GLU A 1 71 ? 11.613 -2.931 -17.882 1.00 96.81 71 GLU A N 1
ATOM 574 C CA . GLU A 1 71 ? 11.264 -3.337 -16.512 1.00 96.81 71 GLU A CA 1
ATOM 575 C C . GLU A 1 71 ? 11.105 -2.113 -15.600 1.00 96.81 71 GLU A C 1
ATOM 577 O O . GLU A 1 71 ? 10.149 -2.032 -14.830 1.00 96.81 71 GLU A O 1
ATOM 582 N N . LEU A 1 72 ? 11.993 -1.120 -15.719 1.00 96.12 72 LEU A N 1
ATOM 583 C CA . LEU A 1 72 ? 11.905 0.129 -14.953 1.00 96.12 72 LEU A CA 1
ATOM 584 C C . LEU A 1 72 ? 10.665 0.957 -15.335 1.00 96.12 72 LEU A C 1
ATOM 586 O O . LEU A 1 72 ? 10.005 1.521 -14.459 1.00 96.12 72 LEU A O 1
ATOM 590 N N . ILE A 1 73 ? 10.310 1.004 -16.624 1.00 95.75 73 ILE A N 1
ATOM 591 C CA . ILE A 1 73 ? 9.086 1.669 -17.104 1.00 95.75 73 ILE A CA 1
ATOM 592 C C . ILE A 1 73 ? 7.845 0.975 -16.535 1.00 95.75 73 ILE A C 1
ATOM 594 O O . ILE A 1 73 ? 6.971 1.645 -15.974 1.00 95.75 73 ILE A O 1
ATOM 598 N N . SER A 1 74 ? 7.757 -0.351 -16.662 1.00 96.62 74 SER A N 1
ATOM 599 C CA . SER A 1 74 ? 6.635 -1.128 -16.129 1.00 96.62 74 SER A CA 1
ATOM 600 C C . SER A 1 74 ? 6.540 -1.017 -14.611 1.00 96.62 74 SER A C 1
ATOM 602 O O . SER A 1 74 ? 5.441 -0.860 -14.085 1.00 96.62 74 SER A O 1
ATOM 604 N N . PHE A 1 75 ? 7.671 -0.994 -13.901 1.00 95.88 75 PHE A N 1
ATOM 605 C CA . PHE A 1 75 ? 7.705 -0.752 -12.461 1.00 95.88 75 PHE A CA 1
ATOM 606 C C . PHE A 1 75 ? 7.089 0.600 -12.083 1.00 95.88 75 PHE A C 1
ATOM 608 O O . PHE A 1 75 ? 6.273 0.656 -11.164 1.00 95.88 75 PHE A O 1
ATOM 615 N N . ILE A 1 76 ? 7.430 1.687 -12.787 1.00 93.88 76 ILE A N 1
ATOM 616 C CA . ILE A 1 76 ? 6.873 3.024 -12.513 1.00 93.88 76 ILE A CA 1
ATOM 617 C C . ILE A 1 76 ? 5.355 3.036 -12.730 1.00 93.88 76 ILE A C 1
ATOM 619 O O . ILE A 1 76 ? 4.611 3.541 -11.885 1.00 93.88 76 ILE A O 1
ATOM 623 N N . LYS A 1 77 ? 4.878 2.452 -13.835 1.00 93.06 77 LYS A N 1
ATOM 624 C CA . LYS A 1 77 ? 3.440 2.382 -14.136 1.00 93.06 77 LYS A CA 1
ATOM 625 C C . LYS A 1 77 ? 2.686 1.527 -13.117 1.00 93.06 77 LYS A C 1
ATOM 627 O O . LYS A 1 77 ? 1.664 1.968 -12.589 1.00 93.06 77 LYS A O 1
ATOM 632 N N . ALA A 1 78 ? 3.227 0.355 -12.788 1.00 93.56 78 ALA A N 1
ATOM 633 C CA . ALA A 1 78 ? 2.650 -0.551 -11.801 1.00 93.56 78 ALA A CA 1
ATOM 634 C C . ALA A 1 78 ? 2.607 0.115 -10.425 1.00 93.56 78 ALA A C 1
ATOM 636 O O . ALA A 1 78 ? 1.571 0.095 -9.768 1.00 93.56 78 ALA A O 1
ATOM 637 N N . SER A 1 79 ? 3.686 0.792 -10.025 1.00 90.38 79 SER A N 1
ATOM 638 C CA . SER A 1 79 ? 3.749 1.538 -8.764 1.00 90.38 79 SER A CA 1
ATOM 639 C C . SER A 1 79 ? 2.664 2.610 -8.692 1.00 90.38 79 SER A C 1
ATOM 641 O O . SER A 1 79 ? 1.988 2.718 -7.675 1.00 90.38 79 SER A O 1
ATOM 643 N N . SER A 1 80 ? 2.419 3.344 -9.781 1.00 88.75 80 SER A N 1
ATOM 644 C CA . SER A 1 80 ? 1.346 4.345 -9.825 1.00 88.75 80 SER A CA 1
ATOM 645 C C . SER A 1 80 ? -0.050 3.729 -9.658 1.00 88.75 80 SER A C 1
ATOM 647 O O . SER A 1 80 ? -0.872 4.268 -8.912 1.00 88.75 80 SER A O 1
ATOM 649 N N . LYS A 1 81 ? -0.326 2.583 -10.296 1.00 92.94 81 LYS A N 1
ATOM 650 C CA . LYS A 1 81 ? -1.591 1.851 -10.105 1.00 92.94 81 LYS A CA 1
ATOM 651 C C . LYS A 1 81 ? -1.737 1.329 -8.677 1.00 92.94 81 LYS A C 1
ATOM 653 O O . LYS A 1 81 ? -2.786 1.505 -8.062 1.00 92.94 81 LYS A O 1
ATOM 658 N N . VAL A 1 82 ? -0.678 0.729 -8.139 1.00 91.38 82 VAL A N 1
ATOM 659 C CA . VAL A 1 82 ? -0.637 0.212 -6.767 1.00 91.38 82 VAL A CA 1
ATOM 660 C C . VAL A 1 82 ? -0.872 1.335 -5.754 1.00 91.38 82 VAL A C 1
ATOM 662 O O . VAL A 1 82 ? -1.652 1.157 -4.821 1.00 91.38 82 VAL A O 1
ATOM 665 N N . GLU A 1 83 ? -0.283 2.515 -5.953 1.00 86.94 83 GLU A N 1
ATOM 666 C CA . GLU A 1 83 ? -0.549 3.696 -5.123 1.00 86.94 83 GLU A CA 1
ATOM 667 C C . GLU A 1 83 ? -2.022 4.123 -5.180 1.00 86.94 83 GLU A C 1
ATOM 669 O O . GLU A 1 83 ? -2.623 4.401 -4.140 1.00 86.94 83 GLU A O 1
ATOM 674 N N . ALA A 1 84 ? -2.629 4.145 -6.371 1.00 89.75 84 ALA A N 1
ATOM 675 C CA . ALA A 1 84 ? -4.044 4.480 -6.528 1.00 89.75 84 ALA A CA 1
ATOM 676 C C . ALA A 1 84 ? -4.960 3.491 -5.789 1.00 89.75 84 ALA A C 1
ATOM 678 O O . ALA A 1 84 ? -5.870 3.916 -5.072 1.00 89.75 84 ALA A O 1
ATOM 679 N N . ILE A 1 85 ? -4.675 2.191 -5.899 1.00 91.81 85 ILE A N 1
ATOM 680 C CA . ILE A 1 85 ? -5.381 1.132 -5.164 1.00 91.81 85 ILE A CA 1
ATOM 681 C C . ILE A 1 85 ? -5.247 1.358 -3.655 1.00 91.81 85 ILE A C 1
ATOM 683 O O . ILE A 1 85 ? -6.248 1.395 -2.941 1.00 91.81 85 ILE A O 1
ATOM 687 N N . GLN A 1 86 ? -4.030 1.587 -3.156 1.00 85.44 86 GLN A N 1
ATOM 688 C CA . GLN A 1 86 ? -3.786 1.809 -1.728 1.00 85.44 86 GLN A CA 1
ATOM 689 C C . GLN A 1 86 ? -4.524 3.041 -1.185 1.00 85.44 86 GLN A C 1
ATOM 691 O O . GLN A 1 86 ? -5.057 2.994 -0.075 1.00 85.44 86 GLN A O 1
ATOM 696 N N . MET A 1 87 ? -4.596 4.131 -1.954 1.00 89.38 87 MET A N 1
ATOM 697 C CA . MET A 1 87 ? -5.385 5.309 -1.574 1.00 89.38 87 MET A CA 1
ATOM 698 C C . MET A 1 87 ? -6.882 4.983 -1.487 1.00 89.38 87 MET A C 1
ATOM 700 O O . MET A 1 87 ? -7.523 5.331 -0.493 1.00 89.38 87 MET A O 1
ATOM 704 N N . GLY A 1 88 ? -7.427 4.273 -2.479 1.00 92.12 88 GLY A N 1
ATOM 705 C CA . GLY A 1 88 ? -8.830 3.844 -2.470 1.00 92.12 88 GLY A CA 1
ATOM 706 C C . GLY A 1 88 ? -9.156 2.902 -1.307 1.00 92.12 88 GLY A C 1
ATOM 707 O O . GLY A 1 88 ? -10.228 2.982 -0.704 1.00 92.12 88 GLY A O 1
ATOM 708 N N . VAL A 1 89 ? -8.204 2.057 -0.920 1.00 90.69 89 VAL A N 1
ATOM 709 C CA . VAL A 1 89 ? -8.324 1.153 0.228 1.00 90.69 89 VAL A CA 1
ATOM 710 C C . VAL A 1 89 ? -8.364 1.918 1.550 1.00 90.69 89 VAL A C 1
ATOM 712 O O . VAL A 1 89 ? -9.221 1.633 2.387 1.00 90.69 89 VAL A O 1
ATOM 715 N N . GLN A 1 90 ? -7.513 2.933 1.736 1.00 86.75 90 GLN A N 1
ATOM 716 C CA . GLN A 1 90 ? -7.560 3.792 2.928 1.00 86.75 90 GLN A CA 1
ATOM 717 C C . GLN A 1 90 ? -8.916 4.494 3.072 1.00 86.75 90 GLN A C 1
ATOM 719 O O . GLN A 1 90 ? -9.473 4.558 4.171 1.00 86.75 90 GLN A O 1
ATOM 724 N N . GLU A 1 91 ? -9.466 4.993 1.964 1.00 93.50 91 GLU A N 1
ATOM 725 C CA . GLU A 1 91 ? -10.802 5.586 1.942 1.00 93.50 91 GLU A CA 1
ATOM 726 C C . GLU A 1 91 ? -11.884 4.551 2.278 1.00 93.50 91 GLU A C 1
ATOM 728 O O . GLU A 1 91 ? -12.741 4.806 3.128 1.00 93.50 91 GLU A O 1
ATOM 733 N N . SER A 1 92 ? -11.809 3.362 1.680 1.00 93.62 92 SER A N 1
ATOM 734 C CA . SER A 1 92 ? -12.768 2.274 1.904 1.00 93.62 92 SER A CA 1
ATOM 735 C C . SER A 1 92 ? -12.791 1.817 3.362 1.00 93.62 92 SER A C 1
ATOM 737 O O . SER A 1 92 ? -13.865 1.665 3.942 1.00 93.62 92 SER A O 1
ATOM 739 N N . MET A 1 93 ? -11.626 1.683 4.001 1.00 90.38 93 MET A N 1
ATOM 740 C CA . MET A 1 93 ? -11.533 1.379 5.432 1.00 90.38 93 MET A CA 1
ATOM 741 C C . MET A 1 93 ? -12.146 2.485 6.292 1.00 90.38 93 MET A C 1
ATOM 743 O O . MET A 1 93 ? -12.918 2.206 7.208 1.00 90.38 93 MET A O 1
ATOM 747 N N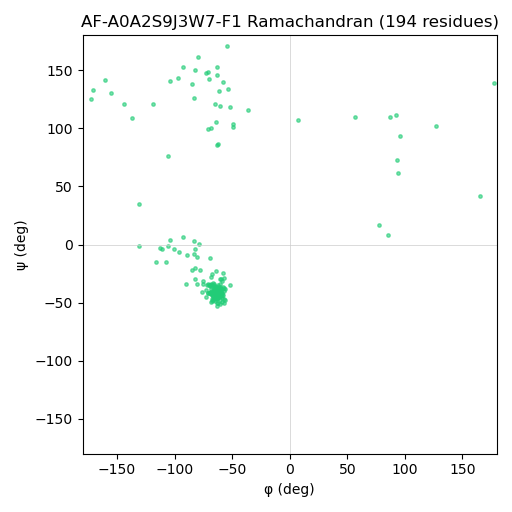 . ALA A 1 94 ? -11.836 3.752 5.996 1.00 92.44 94 ALA A N 1
ATOM 748 C CA . ALA A 1 94 ? -12.397 4.878 6.735 1.00 92.44 94 ALA A CA 1
ATOM 749 C C . ALA A 1 94 ? -13.927 4.940 6.606 1.00 92.44 94 ALA A C 1
ATOM 751 O O . ALA A 1 94 ? -14.611 5.294 7.568 1.00 92.44 94 ALA A O 1
ATOM 752 N N . ASN A 1 95 ? -14.466 4.593 5.438 1.00 95.88 95 ASN A N 1
ATOM 753 C CA . ASN A 1 95 ? -15.904 4.522 5.205 1.00 95.88 95 ASN A CA 1
ATOM 754 C C . ASN A 1 95 ? -16.537 3.333 5.936 1.00 95.88 95 ASN A C 1
ATOM 756 O O . ASN A 1 95 ? -17.548 3.533 6.602 1.00 95.88 95 ASN A O 1
ATOM 760 N N . ALA A 1 96 ? -15.903 2.156 5.932 1.00 93.75 96 ALA A N 1
ATOM 761 C CA . ALA A 1 96 ? -16.373 0.990 6.682 1.00 93.75 96 ALA A CA 1
ATOM 762 C C . ALA A 1 96 ? -16.544 1.285 8.183 1.00 93.75 96 ALA A C 1
ATOM 764 O O . ALA A 1 96 ? -17.526 0.857 8.781 1.00 93.75 96 ALA A O 1
ATOM 765 N N . VAL A 1 97 ? -15.644 2.073 8.786 1.00 93.88 97 VAL A N 1
ATOM 766 C CA . VAL A 1 97 ? -15.792 2.525 10.183 1.00 93.88 97 VAL A CA 1
ATOM 767 C C . VAL A 1 97 ? -16.987 3.465 10.358 1.00 93.88 97 VAL A C 1
ATOM 769 O O . VAL A 1 97 ? -17.777 3.302 11.289 1.00 93.88 97 VAL A O 1
ATOM 772 N N . LYS A 1 98 ? -17.120 4.460 9.473 1.00 95.69 98 LYS A N 1
ATOM 773 C CA . LYS A 1 98 ? -18.183 5.476 9.560 1.00 95.69 98 LYS A CA 1
ATOM 774 C C . LYS A 1 98 ? -19.573 4.880 9.359 1.00 95.69 98 LYS A C 1
ATOM 776 O O . LYS A 1 98 ? -20.513 5.327 10.009 1.00 95.69 98 LYS A O 1
ATOM 781 N N . GLU A 1 99 ? -19.707 3.896 8.474 1.00 97.56 99 GLU A N 1
ATOM 782 C CA . GLU A 1 99 ? -20.966 3.187 8.219 1.00 97.56 99 GLU A CA 1
ATOM 783 C C . GLU A 1 99 ? -21.503 2.472 9.460 1.00 97.56 99 GLU A C 1
ATOM 785 O O . GLU A 1 99 ? -22.714 2.434 9.660 1.00 97.56 99 GLU A O 1
ATOM 790 N N . GLU A 1 100 ? -20.615 1.960 10.313 1.00 95.69 100 GLU A N 1
ATOM 791 C CA . GLU A 1 100 ? -20.993 1.336 11.585 1.00 95.69 100 GLU A CA 1
ATOM 792 C C . GLU A 1 100 ? -21.306 2.362 12.685 1.00 95.69 100 GLU A C 1
ATOM 794 O O . GLU A 1 100 ? -21.644 1.984 13.800 1.00 95.69 100 GLU A O 1
ATOM 799 N N . GLY A 1 101 ? -21.217 3.665 12.396 1.00 96.00 101 GLY A N 1
ATOM 800 C CA . GLY A 1 101 ? -21.515 4.731 13.355 1.00 96.00 101 GLY A CA 1
ATOM 801 C C . GLY A 1 101 ? -20.343 5.120 14.258 1.00 96.00 101 GLY A C 1
ATOM 802 O O . GLY A 1 101 ? -20.515 5.935 15.165 1.00 96.00 101 GLY A O 1
ATOM 803 N N . LEU A 1 102 ? -19.141 4.598 13.998 1.00 94.31 102 LEU A N 1
ATOM 804 C CA . LEU A 1 102 ? -17.927 4.974 14.718 1.00 94.31 102 LEU A CA 1
ATOM 805 C C . LEU A 1 102 ? -17.176 6.106 14.015 1.00 94.31 102 LEU A C 1
ATOM 807 O O . LEU A 1 102 ? -17.198 6.269 12.795 1.00 94.31 102 LEU A O 1
ATOM 811 N N . THR A 1 103 ? -16.431 6.884 14.798 1.00 95.31 103 THR A N 1
ATOM 812 C CA . THR A 1 103 ? -15.391 7.749 14.240 1.00 95.31 103 THR A CA 1
ATOM 813 C C . THR A 1 103 ? -14.119 6.937 14.012 1.00 95.31 103 THR A C 1
ATOM 815 O O . THR A 1 103 ? -13.814 6.010 14.764 1.00 95.31 103 THR A O 1
ATOM 818 N N . VAL A 1 104 ? -13.328 7.324 13.007 1.00 91.25 104 VAL A N 1
ATOM 819 C CA . VAL A 1 104 ? -12.016 6.703 12.743 1.00 91.25 104 VAL A CA 1
ATOM 820 C C . VAL A 1 104 ? -11.104 6.790 13.974 1.00 91.25 104 VAL A C 1
ATOM 822 O O . VAL A 1 104 ? -10.394 5.843 14.289 1.00 91.25 104 VAL A O 1
ATOM 825 N N . GLU A 1 105 ? -11.156 7.897 14.718 1.00 94.00 105 GLU A N 1
ATOM 826 C CA . GLU A 1 105 ? -10.388 8.071 15.957 1.00 94.00 105 GLU A CA 1
ATOM 827 C C . GLU A 1 105 ? -10.803 7.080 17.054 1.00 94.0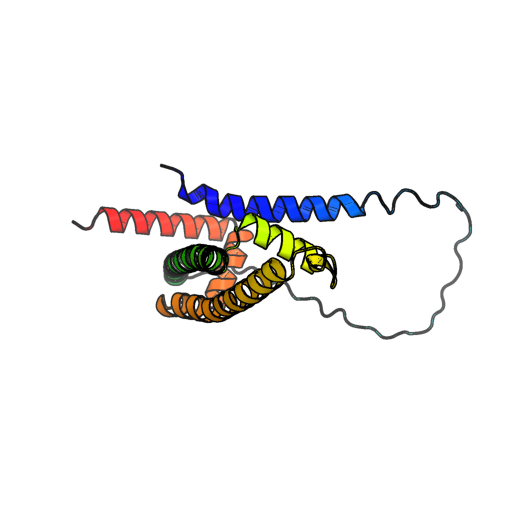0 105 GLU A C 1
ATOM 829 O O . GLU A 1 105 ? -9.938 6.459 17.681 1.00 94.00 105 GLU A O 1
ATOM 834 N N . LYS A 1 106 ? -12.113 6.887 17.266 1.00 92.88 106 LYS A N 1
ATOM 835 C CA . LYS A 1 106 ? -12.608 5.941 18.271 1.00 92.88 106 LYS A CA 1
ATOM 836 C C . LYS A 1 106 ? -12.272 4.505 17.884 1.00 92.88 106 LYS A C 1
ATOM 838 O O . LYS A 1 106 ? -11.741 3.771 18.713 1.00 92.88 106 LYS A O 1
ATOM 843 N N . PHE A 1 107 ? -12.467 4.142 16.617 1.00 94.31 107 PHE A N 1
ATOM 844 C CA . PHE A 1 107 ? -12.051 2.840 16.098 1.00 94.31 107 PHE A CA 1
ATOM 845 C C . PHE A 1 107 ? -10.551 2.594 16.309 1.00 94.31 107 PHE A C 1
ATOM 847 O O . PHE A 1 107 ? -10.175 1.562 16.855 1.00 94.31 107 PHE A O 1
ATOM 854 N N . ASN A 1 108 ? -9.689 3.557 15.965 1.00 89.88 108 ASN A N 1
ATOM 855 C CA . ASN A 1 108 ? -8.241 3.430 16.161 1.00 89.88 108 ASN A CA 1
ATOM 856 C C . ASN A 1 108 ? -7.858 3.266 17.638 1.00 89.88 108 ASN A C 1
ATOM 858 O O . ASN A 1 108 ? -6.937 2.515 17.956 1.00 89.88 108 ASN A O 1
ATOM 862 N N . THR A 1 109 ? -8.556 3.960 18.537 1.00 89.94 109 THR A N 1
ATOM 863 C CA . THR A 1 109 ? -8.346 3.841 19.987 1.00 89.94 109 THR A CA 1
ATOM 864 C C . THR A 1 109 ? -8.709 2.441 20.476 1.00 89.94 109 THR A C 1
ATOM 866 O O . THR A 1 109 ? -7.920 1.810 21.179 1.00 89.94 109 THR A O 1
ATOM 869 N N . MET A 1 110 ? -9.862 1.923 20.047 1.00 90.50 110 MET A N 1
ATOM 870 C CA . MET A 1 110 ? -10.319 0.572 20.379 1.00 90.50 110 MET A CA 1
ATOM 871 C C . MET A 1 110 ? -9.401 -0.506 19.787 1.00 90.50 110 MET A C 1
ATOM 873 O O . MET A 1 110 ? -9.034 -1.444 20.490 1.00 90.50 110 MET A O 1
ATOM 877 N N . ALA A 1 111 ? -8.944 -0.337 18.543 1.00 89.50 111 ALA A N 1
ATOM 878 C CA . ALA A 1 111 ? -7.997 -1.248 17.899 1.00 89.50 111 ALA A CA 1
ATOM 879 C C . ALA A 1 111 ? -6.663 -1.313 18.655 1.00 89.50 111 ALA A C 1
ATOM 881 O O . ALA A 1 111 ? -6.161 -2.401 18.931 1.00 89.50 111 ALA A O 1
ATOM 882 N N . GLN A 1 112 ? -6.117 -0.162 19.060 1.00 89.94 112 GLN A N 1
ATOM 883 C CA . GLN A 1 112 ? -4.907 -0.117 19.887 1.00 89.94 112 GLN A CA 1
ATOM 884 C C . GLN A 1 112 ? -5.126 -0.769 21.253 1.00 89.94 112 GLN A C 1
ATO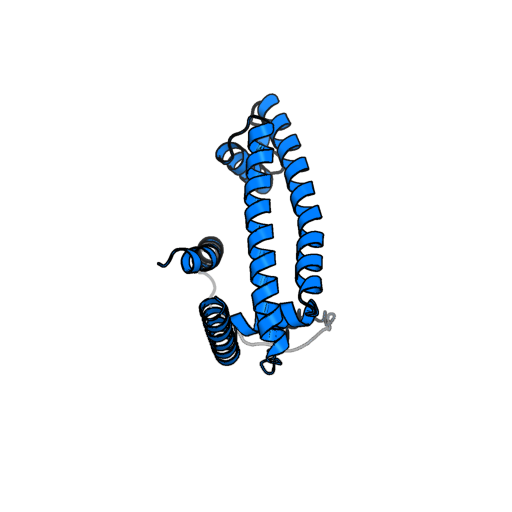M 886 O O . GLN A 1 112 ? -4.227 -1.431 21.771 1.00 89.94 112 GLN A O 1
ATOM 891 N N . ALA A 1 113 ? -6.295 -0.582 21.864 1.00 88.50 113 ALA A N 1
ATOM 892 C CA . ALA A 1 113 ? -6.603 -1.215 23.137 1.00 88.50 113 ALA A CA 1
ATOM 893 C C . ALA A 1 113 ? -6.641 -2.746 22.996 1.00 88.50 113 ALA A C 1
ATOM 895 O O . ALA A 1 113 ? -6.013 -3.435 23.800 1.00 88.50 113 ALA A O 1
ATOM 896 N N . GLN A 1 114 ? -7.288 -3.256 21.942 1.00 85.75 114 GLN A N 1
ATOM 897 C CA . GLN A 1 114 ? -7.359 -4.684 21.620 1.00 85.75 114 GLN A CA 1
ATOM 898 C C . GLN A 1 114 ? -5.982 -5.298 21.315 1.00 85.75 114 GLN A C 1
ATOM 900 O O . GLN A 1 114 ? -5.708 -6.423 21.720 1.00 85.75 114 GLN A O 1
ATOM 905 N N . GLU A 1 115 ? -5.086 -4.574 20.634 1.00 84.62 115 GLU A N 1
ATOM 906 C CA . GLU A 1 115 ? -3.715 -5.051 20.372 1.00 84.62 115 GLU A CA 1
ATOM 907 C C . GLU A 1 115 ? -2.895 -5.180 21.669 1.00 84.62 115 GLU A C 1
ATOM 909 O O . GLU A 1 115 ? -2.051 -6.066 21.804 1.00 84.62 115 GLU A O 1
ATOM 914 N N . ASN A 1 116 ? -3.137 -4.296 22.641 1.00 83.50 116 ASN A N 1
ATOM 915 C CA . ASN A 1 116 ? -2.396 -4.276 23.902 1.00 83.50 116 ASN A CA 1
ATOM 916 C C . ASN A 1 116 ? -2.920 -5.283 24.943 1.00 83.50 116 ASN A C 1
ATOM 918 O O . ASN A 1 116 ? -2.193 -5.593 25.890 1.00 83.50 116 ASN A O 1
ATOM 922 N N . SER A 1 117 ? -4.161 -5.761 24.813 1.00 83.25 117 SER A N 1
ATOM 923 C CA . SER A 1 117 ? -4.783 -6.723 25.730 1.00 83.25 117 SER A CA 1
ATOM 924 C C . SER A 1 117 ? -5.973 -7.427 25.076 1.00 83.25 117 SER A C 1
ATOM 926 O O . SER A 1 117 ? -6.792 -6.774 24.435 1.00 83.25 117 SER A O 1
ATOM 928 N N . GLU A 1 118 ? -6.146 -8.727 25.339 1.00 71.62 118 GLU A N 1
ATOM 929 C CA . GLU A 1 118 ? -7.347 -9.483 24.932 1.00 71.62 118 GLU A CA 1
ATOM 930 C C . GLU A 1 118 ? -8.647 -8.880 25.499 1.00 71.62 118 GLU A C 1
ATOM 932 O O . GLU A 1 118 ? -9.714 -9.027 24.906 1.00 71.62 118 GLU A O 1
ATOM 937 N N . GLU A 1 119 ? -8.556 -8.150 26.615 1.00 79.88 119 GLU A N 1
ATOM 938 C CA . GLU A 1 119 ? -9.676 -7.445 27.252 1.00 79.88 119 GLU A CA 1
ATOM 939 C C . GLU A 1 119 ? -9.809 -5.979 26.797 1.00 79.88 119 GLU A C 1
ATOM 941 O O . GLU A 1 119 ? -10.602 -5.222 27.357 1.00 79.88 119 GLU A O 1
ATOM 946 N N . GLY A 1 120 ? -9.017 -5.545 25.813 1.00 78.56 120 GLY A N 1
ATOM 947 C CA . GLY A 1 120 ? -8.752 -4.140 25.500 1.00 78.56 120 GLY A CA 1
ATOM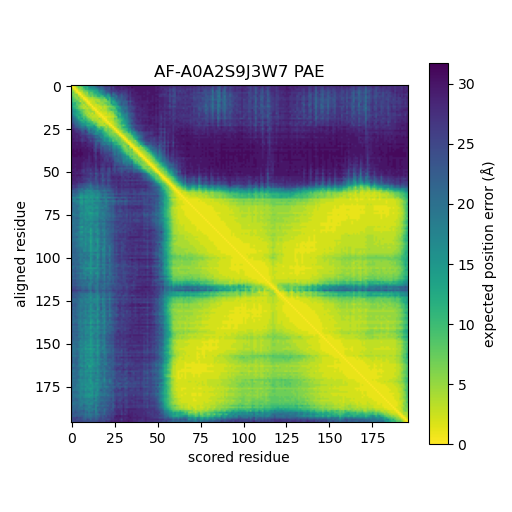 948 C C . GLY A 1 120 ? -9.982 -3.250 25.325 1.00 78.56 120 GLY A C 1
ATOM 949 O O . GLY A 1 120 ? -9.960 -2.092 25.738 1.00 78.56 120 GLY A O 1
ATOM 950 N N . ILE A 1 121 ? -11.069 -3.790 24.777 1.00 87.50 121 ILE A N 1
ATOM 951 C CA . ILE A 1 121 ? -12.311 -3.045 24.522 1.00 87.50 121 ILE A CA 1
ATOM 952 C C . ILE A 1 121 ? -13.437 -3.341 25.524 1.00 87.50 121 ILE A C 1
ATOM 954 O O . ILE A 1 121 ? -14.533 -2.809 25.375 1.00 87.50 121 ILE A O 1
ATOM 958 N N . GLN A 1 122 ? -13.207 -4.160 26.558 1.00 87.69 122 GLN A N 1
ATOM 959 C CA . GLN A 1 122 ? -14.266 -4.574 27.495 1.00 87.69 122 GLN A CA 1
ATOM 960 C C . GLN A 1 122 ? -14.855 -3.416 28.314 1.00 87.69 122 GLN A C 1
ATOM 962 O O . GLN A 1 122 ? -15.985 -3.512 28.787 1.00 87.69 122 GLN A O 1
ATOM 967 N N . ASN A 1 123 ? -14.103 -2.321 28.468 1.00 87.75 123 ASN A N 1
ATOM 968 C CA . ASN A 1 123 ? -14.560 -1.110 29.155 1.00 87.75 123 ASN A CA 1
ATOM 969 C C . ASN A 1 123 ? -15.442 -0.204 28.274 1.00 87.75 123 ASN A C 1
ATOM 971 O O . ASN A 1 123 ? -16.036 0.743 28.789 1.00 87.75 123 ASN A O 1
ATOM 975 N N . GLU A 1 124 ? -15.525 -0.469 26.968 1.00 92.19 124 GLU A N 1
ATOM 976 C CA . GLU A 1 124 ? -16.405 0.256 26.049 1.00 92.19 124 GLU A CA 1
ATOM 977 C C . GLU A 1 124 ? -17.845 -0.253 26.159 1.00 92.19 124 GLU A C 1
ATOM 979 O O . GLU A 1 124 ? -18.107 -1.357 26.646 1.00 92.19 124 GLU A O 1
ATOM 984 N N . SER A 1 125 ? -18.806 0.540 25.686 1.00 94.94 125 SER A N 1
ATOM 985 C CA . SER A 1 125 ? -20.205 0.111 25.692 1.00 94.94 125 SER A CA 1
ATOM 986 C C . SER A 1 125 ? -20.417 -1.124 24.804 1.00 94.94 125 SER A C 1
ATOM 988 O O . SER A 1 125 ? -19.710 -1.330 23.818 1.00 94.94 125 SER A O 1
ATOM 990 N N . ALA A 1 126 ? -21.424 -1.947 25.116 1.00 94.38 126 ALA A N 1
ATOM 991 C CA . ALA A 1 126 ? -21.750 -3.117 24.294 1.00 94.38 126 ALA A CA 1
ATOM 992 C C . ALA A 1 126 ? -22.104 -2.741 22.839 1.00 94.38 126 ALA A C 1
ATOM 994 O O . ALA A 1 126 ? -21.863 -3.518 21.917 1.00 94.38 126 ALA A O 1
ATOM 995 N N . GLU A 1 127 ? -22.666 -1.546 22.637 1.00 95.69 127 GLU A N 1
ATOM 996 C CA . GLU A 1 127 ? -22.948 -0.994 21.312 1.00 95.69 127 GLU A CA 1
ATOM 997 C C . GLU A 1 127 ? -21.653 -0.655 20.565 1.00 95.69 127 GLU A C 1
ATOM 999 O O . GLU A 1 127 ? -21.457 -1.141 19.452 1.00 95.69 127 GLU A O 1
ATOM 1004 N N . ASP A 1 128 ? -20.731 0.071 21.205 1.00 94.31 128 ASP A N 1
ATOM 1005 C CA . ASP A 1 128 ? -19.427 0.405 20.620 1.00 94.31 128 ASP A CA 1
ATOM 1006 C C . ASP A 1 128 ? -18.622 -0.851 20.271 1.00 94.31 128 ASP A C 1
ATOM 1008 O O . ASP A 1 128 ? -18.051 -0.936 19.186 1.00 94.31 128 ASP A O 1
ATOM 1012 N N . GLN A 1 129 ? -18.603 -1.856 21.155 1.00 94.44 129 GLN A N 1
ATOM 1013 C CA . GLN A 1 129 ? -17.927 -3.134 20.900 1.00 94.44 129 GLN A CA 1
ATOM 1014 C C . GLN A 1 129 ? -18.494 -3.835 19.658 1.00 94.44 129 GLN A C 1
ATOM 1016 O O . GLN A 1 129 ? -17.741 -4.353 18.834 1.00 94.44 129 GLN A O 1
ATOM 1021 N N . LYS A 1 130 ? -19.821 -3.826 19.482 1.00 96.12 130 LYS A N 1
ATOM 1022 C CA . LYS A 1 130 ? -20.474 -4.415 18.307 1.00 96.12 130 LYS A CA 1
ATOM 1023 C C . LYS A 1 130 ? -20.124 -3.660 17.021 1.00 96.12 130 LYS A C 1
ATOM 1025 O O . LYS A 1 130 ? -19.802 -4.301 16.018 1.00 96.12 130 LYS A O 1
ATOM 1030 N N . MET A 1 131 ? -20.190 -2.327 17.045 1.00 96.75 131 MET A N 1
ATOM 1031 C CA . MET A 1 131 ? -19.824 -1.485 15.899 1.00 96.75 131 MET A CA 1
ATOM 1032 C C . MET A 1 131 ? -18.355 -1.692 15.521 1.00 96.75 131 MET A C 1
ATOM 1034 O O . MET A 1 131 ? -18.028 -1.849 14.347 1.00 96.75 131 MET A O 1
ATOM 1038 N N . PHE A 1 132 ? -17.477 -1.773 16.523 1.00 94.56 132 PHE A N 1
ATOM 1039 C CA . PHE A 1 132 ? -16.054 -2.019 16.332 1.00 94.56 132 PHE A CA 1
ATOM 1040 C C . PHE A 1 132 ? -15.795 -3.374 15.678 1.00 94.56 132 PHE A C 1
ATOM 1042 O O . PHE A 1 132 ? -15.111 -3.422 14.662 1.00 94.56 132 PHE A O 1
ATOM 1049 N N . ASN A 1 133 ? -16.377 -4.454 16.206 1.00 93.44 133 ASN A N 1
ATOM 1050 C CA . ASN A 1 133 ? -16.188 -5.797 15.653 1.00 93.44 133 ASN A CA 1
ATOM 1051 C C . ASN A 1 133 ? -16.679 -5.883 14.200 1.00 93.44 133 ASN A C 1
ATOM 1053 O O . ASN A 1 133 ? -15.982 -6.421 13.346 1.00 93.44 133 ASN A O 1
ATOM 1057 N N . THR A 1 134 ? -17.835 -5.284 13.899 1.00 96.88 134 THR A N 1
ATOM 1058 C CA . THR A 1 134 ? -18.394 -5.280 12.536 1.00 96.88 134 THR A CA 1
ATOM 1059 C C . THR A 1 134 ? -17.514 -4.474 11.574 1.00 96.88 134 THR A C 1
ATOM 1061 O O . THR A 1 134 ? -17.208 -4.931 10.471 1.00 96.88 134 THR A O 1
ATOM 1064 N N . ALA A 1 135 ? -17.044 -3.294 11.995 1.00 93.81 135 ALA A N 1
ATOM 1065 C CA . ALA A 1 135 ? -16.115 -2.485 11.210 1.00 93.81 135 ALA A CA 1
ATOM 1066 C C . ALA A 1 135 ? -14.777 -3.210 10.999 1.00 93.81 135 ALA A C 1
ATOM 1068 O O . ALA A 1 135 ? -14.219 -3.170 9.904 1.00 93.81 135 ALA A O 1
ATOM 1069 N N . PHE A 1 136 ? -14.281 -3.904 12.024 1.00 90.25 136 PHE A N 1
ATOM 1070 C CA . PHE A 1 136 ? -13.049 -4.683 11.964 1.00 90.25 136 PHE A CA 1
ATOM 1071 C C . PHE A 1 136 ? -13.161 -5.828 10.952 1.00 90.25 136 PHE A C 1
ATOM 1073 O O . PHE A 1 136 ? -12.288 -5.963 10.099 1.00 90.25 136 PHE A O 1
ATOM 1080 N N . GLU A 1 137 ? -14.254 -6.595 10.968 1.00 94.56 137 GLU A N 1
ATOM 1081 C CA . GLU A 1 137 ? -14.517 -7.651 9.978 1.00 94.56 137 GLU A CA 1
ATOM 1082 C C . GLU A 1 137 ? -14.564 -7.102 8.542 1.00 94.56 137 GLU A C 1
ATOM 1084 O O . GLU A 1 137 ? -13.946 -7.670 7.638 1.00 94.56 137 GLU A O 1
ATOM 1089 N N . LYS A 1 138 ? -15.243 -5.966 8.325 1.00 94.56 138 LYS A N 1
ATOM 1090 C CA . LYS A 1 138 ? -15.265 -5.287 7.018 1.00 94.56 138 LYS A CA 1
ATOM 1091 C C . LYS A 1 138 ? -13.864 -4.863 6.571 1.00 94.56 138 LYS A C 1
ATOM 1093 O O . LYS A 1 138 ? -13.506 -5.069 5.415 1.00 94.56 138 LYS A O 1
ATOM 1098 N N . ILE A 1 139 ? -13.071 -4.286 7.475 1.00 90.31 139 ILE A N 1
ATOM 1099 C CA . ILE A 1 139 ? -11.696 -3.859 7.188 1.00 90.31 139 ILE A CA 1
ATOM 1100 C C . ILE A 1 139 ? -10.808 -5.054 6.851 1.00 90.31 139 ILE A C 1
ATOM 1102 O O . ILE A 1 139 ? -10.053 -4.967 5.888 1.00 90.31 139 ILE A O 1
ATOM 1106 N N . MET A 1 140 ? -10.912 -6.162 7.590 1.00 88.50 140 MET A N 1
ATOM 1107 C CA . MET A 1 140 ? -10.161 -7.387 7.296 1.00 88.50 140 MET A CA 1
ATOM 1108 C C . MET A 1 140 ? -10.462 -7.894 5.887 1.00 88.50 140 MET A C 1
ATOM 1110 O O . MET A 1 140 ? -9.542 -8.186 5.134 1.00 88.50 140 MET A O 1
ATOM 1114 N N . LYS A 1 141 ? -11.736 -7.894 5.485 1.00 91.88 141 LYS A N 1
ATOM 1115 C CA . LYS A 1 141 ? -12.113 -8.276 4.122 1.00 91.88 141 LYS A CA 1
ATOM 1116 C C . LYS A 1 141 ? -11.511 -7.348 3.060 1.00 91.88 141 LYS A C 1
ATOM 1118 O O . LYS A 1 141 ? -10.972 -7.827 2.073 1.00 91.88 141 LYS A O 1
ATOM 1123 N N . ILE A 1 142 ? -11.550 -6.032 3.285 1.00 88.62 142 ILE A N 1
ATOM 1124 C CA . ILE A 1 142 ? -10.906 -5.054 2.391 1.00 88.62 142 ILE A CA 1
ATOM 1125 C C . ILE A 1 142 ? -9.390 -5.323 2.285 1.00 88.62 142 ILE A C 1
ATOM 1127 O O . ILE A 1 142 ? -8.821 -5.183 1.204 1.00 88.62 142 ILE A O 1
ATOM 1131 N N . GLN A 1 143 ? -8.731 -5.703 3.388 1.00 82.75 143 GLN A N 1
ATOM 1132 C CA . GLN A 1 143 ? -7.301 -6.050 3.404 1.00 82.75 143 GLN A CA 1
ATOM 1133 C C . GLN A 1 143 ? -6.986 -7.353 2.667 1.00 82.75 143 GLN A C 1
ATOM 1135 O O . GLN A 1 143 ? -5.935 -7.452 2.035 1.00 82.75 143 GLN A O 1
ATOM 1140 N N . ASP A 1 144 ? -7.873 -8.338 2.740 1.00 87.69 144 ASP A N 1
ATOM 1141 C CA . ASP A 1 144 ? -7.699 -9.595 2.016 1.00 87.69 144 ASP A CA 1
ATOM 1142 C C . ASP A 1 144 ? -7.860 -9.378 0.502 1.00 87.69 144 ASP A C 1
ATOM 1144 O O . ASP A 1 144 ? -7.052 -9.878 -0.285 1.00 87.69 144 ASP A O 1
ATOM 1148 N N . ASP A 1 145 ? -8.848 -8.573 0.095 1.00 89.06 145 ASP A N 1
ATOM 1149 C CA . ASP A 1 145 ? -9.153 -8.313 -1.316 1.00 89.06 145 ASP A CA 1
ATOM 1150 C C . ASP A 1 145 ? -8.035 -7.494 -2.007 1.00 89.06 145 ASP A C 1
ATOM 1152 O O . ASP A 1 145 ? -7.607 -7.836 -3.113 1.00 89.06 145 ASP A O 1
ATOM 1156 N N . VAL A 1 146 ? -7.462 -6.482 -1.335 1.00 90.50 146 VAL A N 1
ATOM 1157 C CA . VAL A 1 146 ? -6.419 -5.612 -1.931 1.00 90.50 146 VAL A CA 1
ATOM 1158 C C . VAL A 1 146 ? -5.159 -6.371 -2.358 1.00 90.50 146 VAL A C 1
ATOM 1160 O O . VAL A 1 146 ? -4.479 -5.964 -3.303 1.00 90.50 146 VAL A O 1
ATOM 1163 N N . GLY A 1 147 ? -4.822 -7.477 -1.687 1.00 85.12 147 GLY A N 1
ATOM 1164 C CA . GLY A 1 147 ? -3.659 -8.285 -2.056 1.00 85.12 147 GLY A CA 1
ATOM 1165 C C . GLY A 1 147 ? -3.764 -8.828 -3.485 1.00 85.12 147 GLY A C 1
ATOM 1166 O O . GLY A 1 147 ? -2.768 -8.843 -4.210 1.00 85.12 147 GLY A O 1
ATOM 1167 N N . GLY A 1 148 ? -4.973 -9.221 -3.900 1.00 90.88 148 GLY A N 1
ATOM 1168 C CA . GLY A 1 148 ? -5.263 -9.653 -5.268 1.00 90.88 148 GLY A CA 1
ATOM 1169 C C . GLY A 1 148 ? -5.149 -8.503 -6.265 1.00 90.88 148 GLY A C 1
ATOM 1170 O O . GLY A 1 148 ? -4.424 -8.629 -7.253 1.00 90.88 148 GLY A O 1
ATOM 1171 N N . ASP A 1 149 ? -5.773 -7.368 -5.952 1.00 92.00 149 ASP A N 1
ATOM 1172 C CA . ASP A 1 149 ? -5.795 -6.180 -6.816 1.00 92.00 149 ASP A CA 1
ATOM 1173 C C . ASP A 1 149 ? -4.383 -5.646 -7.102 1.00 92.00 149 ASP A C 1
ATOM 1175 O O . ASP A 1 149 ? -4.055 -5.287 -8.233 1.00 92.00 149 ASP A O 1
ATOM 1179 N N . ILE A 1 150 ? -3.507 -5.634 -6.090 1.00 89.44 150 ILE A N 1
ATOM 1180 C CA . ILE A 1 150 ? -2.104 -5.228 -6.254 1.00 89.44 150 ILE A CA 1
ATOM 1181 C C . ILE A 1 150 ? -1.369 -6.185 -7.198 1.00 89.44 150 ILE A C 1
ATOM 1183 O O . ILE A 1 150 ? -0.654 -5.734 -8.094 1.00 89.44 150 ILE A O 1
ATOM 1187 N N . GLN A 1 151 ? -1.527 -7.501 -7.020 1.00 92.50 151 GLN A N 1
ATOM 1188 C CA . GLN A 1 151 ? -0.865 -8.480 -7.887 1.00 92.50 151 GLN A CA 1
ATOM 1189 C C . GLN A 1 151 ? -1.355 -8.392 -9.332 1.00 92.50 151 GLN A C 1
ATOM 1191 O O . GLN A 1 151 ? -0.558 -8.560 -10.257 1.00 92.50 151 GLN A O 1
ATOM 1196 N N . GLU A 1 152 ? -2.649 -8.157 -9.534 1.00 95.44 152 GLU A N 1
ATOM 1197 C CA . GLU A 1 152 ? -3.232 -7.961 -10.858 1.00 95.44 152 GLU A CA 1
ATOM 1198 C C . GLU A 1 152 ? -2.690 -6.686 -11.510 1.00 95.44 152 GLU A C 1
ATOM 1200 O O . GLU A 1 152 ? -2.155 -6.758 -12.616 1.00 95.44 152 GLU A O 1
ATOM 1205 N N . ALA A 1 153 ? -2.687 -5.561 -10.792 1.00 93.94 153 ALA A N 1
ATOM 1206 C CA . ALA A 1 153 ? -2.160 -4.292 -11.290 1.00 93.94 153 ALA A CA 1
ATOM 1207 C C . ALA A 1 153 ? -0.681 -4.365 -11.708 1.00 93.94 153 ALA A C 1
ATOM 1209 O O . ALA A 1 153 ? -0.292 -3.745 -12.697 1.00 93.94 153 ALA A O 1
ATOM 1210 N N . ILE A 1 154 ? 0.143 -5.132 -10.984 1.00 92.75 154 ILE A N 1
ATOM 1211 C CA . ILE A 1 154 ? 1.548 -5.370 -11.353 1.00 92.75 154 ILE A CA 1
ATOM 1212 C C . ILE A 1 154 ? 1.629 -6.191 -12.648 1.00 92.75 154 ILE A C 1
ATOM 1214 O O . ILE A 1 154 ? 2.341 -5.812 -13.579 1.00 92.75 154 ILE A O 1
ATOM 1218 N N . LYS A 1 155 ? 0.870 -7.290 -12.740 1.00 94.75 155 LYS A N 1
ATOM 1219 C CA . LYS A 1 155 ? 0.866 -8.174 -13.919 1.00 94.75 155 LYS A CA 1
ATOM 1220 C C . LYS A 1 155 ? 0.363 -7.475 -15.180 1.00 94.75 155 LYS A C 1
ATOM 1222 O O . LYS A 1 155 ? 0.888 -7.738 -16.259 1.00 94.75 155 LYS A O 1
ATOM 1227 N N . GLU A 1 156 ? -0.628 -6.596 -15.061 1.00 96.75 156 GLU A N 1
ATOM 1228 C CA . GLU A 1 156 ? -1.169 -5.823 -16.187 1.00 96.75 156 GLU A CA 1
ATOM 1229 C C . GLU A 1 156 ? -0.117 -4.948 -16.880 1.00 96.75 156 GLU A C 1
ATOM 1231 O O . GLU A 1 156 ? -0.199 -4.734 -18.088 1.00 96.75 156 GLU A O 1
ATOM 1236 N N . GLU A 1 157 ? 0.882 -4.463 -16.140 1.00 95.81 157 GLU A N 1
ATOM 1237 C CA . GLU A 1 157 ? 1.982 -3.664 -16.694 1.00 95.81 157 GLU A CA 1
ATOM 1238 C C . GLU A 1 157 ? 3.099 -4.525 -17.304 1.00 95.81 157 GLU A C 1
ATOM 1240 O O . GLU A 1 157 ? 4.103 -3.998 -17.784 1.00 95.81 157 GLU A O 1
ATOM 1245 N N . GLY A 1 158 ? 2.928 -5.850 -17.317 1.00 94.38 158 GLY A N 1
ATOM 1246 C CA . GLY A 1 158 ? 3.832 -6.783 -17.985 1.00 94.38 158 GLY A CA 1
ATOM 1247 C C . GLY A 1 158 ? 5.133 -7.059 -17.234 1.00 94.38 158 GLY A C 1
ATOM 1248 O O . GLY A 1 158 ? 6.069 -7.576 -17.839 1.00 94.38 158 GLY A O 1
ATOM 1249 N N . ILE A 1 159 ? 5.203 -6.736 -15.940 1.00 95.25 159 ILE A N 1
ATOM 1250 C CA . ILE A 1 159 ? 6.359 -7.031 -15.088 1.00 95.25 159 ILE A CA 1
ATOM 1251 C C . ILE A 1 159 ? 6.069 -8.215 -14.162 1.00 95.25 159 ILE A C 1
ATOM 1253 O O . ILE A 1 159 ? 4.968 -8.361 -13.626 1.00 95.25 159 ILE A O 1
ATOM 1257 N N . ASP A 1 160 ? 7.069 -9.075 -13.974 1.00 95.12 160 ASP A N 1
ATOM 1258 C CA . ASP A 1 160 ? 6.993 -10.148 -12.988 1.00 95.12 160 ASP A CA 1
ATOM 1259 C C . ASP A 1 160 ? 7.039 -9.578 -11.561 1.00 95.12 160 ASP A C 1
ATOM 1261 O O . ASP A 1 160 ? 7.771 -8.627 -11.275 1.00 95.12 160 ASP A O 1
ATOM 1265 N N . ILE A 1 161 ? 6.277 -10.178 -10.644 1.00 92.94 161 ILE A N 1
ATOM 1266 C CA . ILE A 1 161 ? 6.193 -9.717 -9.250 1.00 92.94 161 ILE A CA 1
ATOM 1267 C C . ILE A 1 161 ? 7.567 -9.763 -8.565 1.00 92.94 161 ILE A C 1
ATOM 1269 O O . ILE A 1 161 ? 7.898 -8.851 -7.812 1.00 92.94 161 ILE A O 1
ATOM 1273 N N . GLN A 1 162 ? 8.400 -10.765 -8.851 1.00 93.81 162 GLN A N 1
ATOM 1274 C CA . GLN A 1 162 ? 9.734 -10.874 -8.256 1.00 93.81 162 GLN A CA 1
ATOM 1275 C C . GLN A 1 162 ? 10.652 -9.761 -8.759 1.00 93.81 162 GLN A C 1
ATOM 1277 O O . GLN A 1 162 ? 11.419 -9.197 -7.982 1.00 93.81 162 GLN A O 1
ATOM 1282 N N . VAL A 1 163 ? 10.556 -9.403 -10.043 1.00 95.50 163 VAL A N 1
ATOM 1283 C CA . VAL A 1 163 ? 11.311 -8.273 -10.607 1.00 95.50 163 VAL A CA 1
ATOM 1284 C C . VAL A 1 163 ? 10.829 -6.961 -9.991 1.00 95.50 163 VAL A C 1
ATOM 1286 O O . VAL A 1 163 ? 11.650 -6.139 -9.588 1.00 95.50 163 VAL A O 1
ATOM 1289 N N . PHE A 1 164 ? 9.515 -6.786 -9.825 1.00 95.19 164 PHE A N 1
ATOM 1290 C CA . PHE A 1 164 ? 8.946 -5.630 -9.131 1.00 95.19 164 PHE A CA 1
ATOM 1291 C C . PHE A 1 164 ? 9.486 -5.497 -7.693 1.00 95.19 164 PHE A C 1
ATOM 1293 O O . PHE A 1 164 ? 9.931 -4.420 -7.290 1.00 95.19 164 PHE A O 1
ATOM 1300 N N . GLU A 1 165 ? 9.512 -6.591 -6.927 1.00 92.50 165 GLU A N 1
ATOM 1301 C CA . GLU A 1 165 ? 10.060 -6.626 -5.564 1.00 92.50 165 GLU A CA 1
ATOM 1302 C C . GLU A 1 165 ? 11.570 -6.350 -5.525 1.00 92.50 165 GLU A C 1
ATOM 1304 O O . GLU A 1 165 ? 12.041 -5.612 -4.655 1.00 92.50 165 GLU A O 1
ATOM 1309 N N . GLN A 1 166 ? 12.333 -6.888 -6.481 1.00 94.62 166 GLN A N 1
ATOM 1310 C CA . GLN A 1 166 ? 13.768 -6.627 -6.609 1.00 94.62 166 GLN A CA 1
ATOM 1311 C C . GLN A 1 166 ? 14.051 -5.158 -6.918 1.00 94.62 166 GLN A C 1
ATOM 1313 O O . GLN A 1 166 ? 14.930 -4.576 -6.285 1.00 94.62 166 GLN A O 1
ATOM 1318 N N . ILE A 1 167 ? 13.291 -4.533 -7.824 1.00 93.50 167 ILE A N 1
ATOM 1319 C CA . ILE A 1 167 ? 13.417 -3.097 -8.108 1.00 93.50 167 ILE A CA 1
ATOM 1320 C C . ILE A 1 167 ? 13.046 -2.285 -6.864 1.00 93.50 167 ILE A C 1
ATOM 1322 O O . ILE A 1 167 ? 13.756 -1.343 -6.521 1.00 93.50 167 ILE A O 1
ATOM 1326 N N . MET A 1 168 ? 12.002 -2.669 -6.122 1.00 91.88 168 MET A N 1
ATOM 1327 C CA . MET A 1 168 ? 11.637 -2.008 -4.863 1.00 91.88 168 MET A CA 1
ATOM 1328 C C . MET A 1 168 ? 12.741 -2.126 -3.796 1.00 91.88 168 MET A C 1
ATOM 1330 O O . MET A 1 168 ? 13.003 -1.165 -3.063 1.00 91.88 168 MET A O 1
ATOM 1334 N N . TYR A 1 169 ? 13.394 -3.285 -3.684 1.00 92.06 169 TYR A N 1
ATOM 1335 C CA . TYR A 1 169 ? 14.533 -3.482 -2.785 1.00 92.06 169 TYR A CA 1
ATOM 1336 C C . TYR A 1 169 ? 15.747 -2.664 -3.243 1.00 92.06 169 TYR A C 1
ATOM 1338 O O . TYR A 1 169 ? 16.345 -1.936 -2.445 1.00 92.06 169 TYR A O 1
ATOM 1346 N N . ALA A 1 170 ? 16.073 -2.707 -4.532 1.00 93.38 170 ALA A N 1
ATOM 1347 C CA . ALA A 1 170 ? 17.200 -1.991 -5.107 1.00 93.38 170 ALA A CA 1
ATOM 1348 C C . ALA A 1 170 ? 17.011 -0.472 -5.043 1.00 93.38 170 ALA A C 1
ATOM 1350 O O . ALA A 1 170 ? 17.925 0.236 -4.635 1.00 93.38 170 ALA A O 1
ATOM 1351 N N . TYR A 1 171 ? 15.808 0.044 -5.290 1.00 92.25 171 TYR A N 1
ATOM 1352 C CA . TYR A 1 171 ? 15.485 1.462 -5.125 1.00 92.25 171 TYR A CA 1
ATOM 1353 C C . TYR A 1 171 ? 15.766 1.969 -3.705 1.00 92.25 171 TYR A C 1
ATOM 1355 O O . TYR A 1 171 ? 16.066 3.142 -3.505 1.00 92.25 171 TYR A O 1
ATOM 1363 N N . GLN A 1 172 ? 15.691 1.121 -2.678 1.00 89.38 172 GLN A N 1
ATOM 1364 C CA . GLN A 1 172 ? 16.002 1.539 -1.310 1.00 89.38 172 GLN A CA 1
ATOM 1365 C C . GLN A 1 172 ? 17.503 1.526 -1.007 1.00 89.38 172 GLN A C 1
ATOM 1367 O O . GLN A 1 172 ? 17.950 2.344 -0.197 1.00 89.38 172 GLN A O 1
ATOM 1372 N N . ASN A 1 173 ? 18.259 0.649 -1.667 1.00 92.81 173 ASN A N 1
ATOM 1373 C CA . ASN A 1 173 ? 19.628 0.289 -1.294 1.00 92.81 173 ASN A CA 1
ATOM 1374 C C . ASN A 1 173 ? 20.700 0.678 -2.331 1.00 92.81 173 ASN A C 1
ATOM 1376 O O . ASN A 1 173 ? 21.878 0.719 -1.989 1.00 92.81 173 ASN A O 1
ATOM 1380 N N . SER A 1 174 ? 20.308 1.015 -3.560 1.00 95.44 174 SER A N 1
ATOM 1381 C CA . SER A 1 174 ? 21.187 1.367 -4.676 1.00 95.44 174 SER A CA 1
ATOM 1382 C C . SER A 1 174 ? 20.930 2.795 -5.151 1.00 95.44 174 SER A C 1
ATOM 1384 O O . SER A 1 174 ? 19.836 3.138 -5.599 1.00 95.44 174 SER A O 1
ATOM 1386 N N . GLU A 1 175 ? 21.961 3.639 -5.101 1.00 95.56 175 GLU A N 1
ATOM 1387 C CA . GLU A 1 175 ? 21.912 4.975 -5.714 1.00 95.56 175 GLU A CA 1
ATOM 1388 C C . GLU A 1 175 ? 21.864 4.905 -7.246 1.00 95.56 175 GLU A C 1
ATOM 1390 O O . GLU A 1 175 ? 21.279 5.782 -7.881 1.00 95.56 175 GLU A O 1
ATOM 1395 N N . LYS A 1 176 ? 22.428 3.845 -7.843 1.00 96.50 176 LYS A N 1
ATOM 1396 C CA . LYS A 1 176 ? 22.382 3.617 -9.291 1.00 96.50 176 LYS A CA 1
ATOM 1397 C C . LYS A 1 176 ? 20.941 3.416 -9.754 1.00 96.50 176 LYS A C 1
ATOM 1399 O O . LYS A 1 176 ? 20.475 4.156 -10.615 1.00 96.50 176 LYS A O 1
ATOM 1404 N N . VAL A 1 177 ? 20.223 2.485 -9.127 1.00 95.06 177 VAL A N 1
ATOM 1405 C CA . VAL A 1 177 ? 18.836 2.167 -9.501 1.00 95.06 177 VAL A CA 1
ATOM 1406 C C . VAL A 1 177 ? 17.894 3.346 -9.242 1.00 95.06 177 VAL A C 1
ATOM 1408 O O . VAL A 1 177 ? 17.009 3.607 -10.053 1.00 95.06 177 VAL A O 1
ATOM 1411 N N . LYS A 1 178 ? 18.109 4.121 -8.166 1.00 92.94 178 LYS A N 1
ATOM 1412 C CA . LYS A 1 178 ? 17.376 5.385 -7.946 1.00 92.94 178 LYS A CA 1
ATOM 1413 C C . LYS A 1 178 ? 17.556 6.355 -9.112 1.00 92.94 178 LYS A C 1
ATOM 1415 O O . LYS A 1 178 ? 16.568 6.853 -9.638 1.00 92.94 178 LYS A O 1
ATOM 1420 N N . GLY A 1 179 ? 18.803 6.591 -9.526 1.00 93.62 179 GLY A N 1
ATOM 1421 C CA . GLY A 1 179 ? 19.105 7.501 -10.630 1.00 93.62 179 GLY A CA 1
ATOM 1422 C C . GLY A 1 179 ? 18.518 7.040 -11.966 1.00 93.62 179 GLY A C 1
ATOM 1423 O O . GLY A 1 179 ? 18.029 7.865 -12.735 1.00 93.62 179 GLY A O 1
ATOM 1424 N N . GLU A 1 180 ? 18.524 5.734 -12.233 1.00 94.06 180 GLU A N 1
ATOM 1425 C CA . GLU A 1 180 ? 17.913 5.157 -13.437 1.00 94.06 180 GLU A CA 1
ATOM 1426 C C . GLU A 1 180 ? 16.390 5.342 -13.445 1.00 94.06 180 GLU A C 1
ATOM 1428 O O . GLU A 1 180 ? 15.839 5.812 -14.441 1.00 94.06 180 GLU A O 1
ATOM 1433 N N . LEU A 1 181 ? 15.713 5.064 -12.326 1.00 92.38 181 LEU A N 1
ATOM 1434 C CA . LEU A 1 181 ? 14.271 5.289 -12.184 1.00 92.38 181 LEU A CA 1
ATOM 1435 C C . LEU A 1 181 ? 13.891 6.768 -12.312 1.00 92.38 181 LEU A C 1
ATOM 1437 O O . LEU A 1 181 ? 12.922 7.085 -13.001 1.00 92.38 181 LEU A O 1
ATOM 1441 N N . ASP A 1 182 ? 14.661 7.673 -11.703 1.00 90.50 182 ASP A N 1
ATOM 1442 C CA . ASP A 1 182 ? 14.446 9.118 -11.833 1.00 90.50 182 ASP A CA 1
ATOM 1443 C C . ASP A 1 182 ? 14.593 9.566 -13.297 1.00 90.50 182 ASP A C 1
ATOM 1445 O O . ASP A 1 182 ? 13.794 10.364 -13.792 1.00 90.50 182 ASP A O 1
ATOM 1449 N N . GLY A 1 183 ? 15.580 9.019 -14.015 1.00 91.69 183 GLY A N 1
ATOM 1450 C CA . GLY A 1 183 ? 15.772 9.261 -15.444 1.00 91.69 183 GLY A CA 1
ATOM 1451 C C . GLY A 1 183 ? 14.574 8.809 -16.280 1.00 91.69 183 GLY A C 1
ATOM 1452 O O . GLY A 1 183 ? 14.023 9.604 -17.042 1.00 91.69 183 GLY A O 1
ATOM 1453 N N . VAL A 1 184 ? 14.121 7.567 -16.093 1.00 91.50 184 VAL A N 1
ATOM 1454 C CA . VAL A 1 184 ? 12.949 7.022 -16.800 1.00 91.50 184 VAL A CA 1
ATOM 1455 C C . VAL A 1 184 ? 11.686 7.827 -16.485 1.00 91.50 184 VAL A C 1
ATOM 1457 O O . VAL A 1 184 ? 10.902 8.133 -17.384 1.00 91.50 184 VAL A O 1
ATOM 1460 N N . LEU A 1 185 ? 11.488 8.223 -15.227 1.00 89.12 1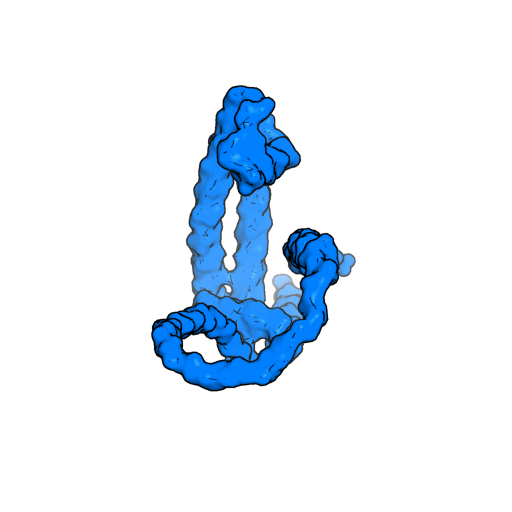85 LEU A N 1
ATOM 1461 C CA . LEU A 1 185 ? 10.341 9.034 -14.824 1.00 89.12 185 LEU A CA 1
ATOM 1462 C C . LEU A 1 185 ? 10.316 10.388 -15.550 1.00 89.12 185 LEU A C 1
ATOM 1464 O O . LEU A 1 185 ? 9.254 10.824 -15.999 1.00 89.12 185 LEU A O 1
ATOM 1468 N N . LEU A 1 186 ? 11.470 11.047 -15.681 1.00 89.88 186 LEU A N 1
ATOM 1469 C CA . LEU A 1 186 ? 11.586 12.312 -16.411 1.00 89.88 186 LEU A CA 1
ATOM 1470 C C . LEU A 1 186 ? 11.281 12.142 -17.904 1.00 89.88 186 LEU A C 1
ATOM 1472 O O . LEU A 1 186 ? 10.587 12.984 -18.474 1.00 89.88 186 LEU A O 1
ATOM 1476 N N . GLU A 1 187 ? 11.757 11.064 -18.528 1.00 91.00 187 GLU A N 1
ATOM 1477 C CA . GLU A 1 187 ? 11.454 10.754 -19.931 1.00 91.00 187 GLU A CA 1
ATOM 1478 C C . GLU A 1 187 ? 9.943 10.566 -20.150 1.00 91.00 187 GLU A C 1
ATOM 1480 O O . GLU A 1 187 ? 9.361 11.218 -21.020 1.00 91.00 187 GLU A O 1
ATOM 1485 N N . LEU A 1 188 ? 9.272 9.783 -19.295 1.00 84.94 188 LEU A N 1
ATOM 1486 C CA . LEU A 1 188 ? 7.821 9.560 -19.375 1.00 84.94 188 LEU A CA 1
ATOM 1487 C C . LEU A 1 188 ? 7.011 10.861 -19.231 1.00 84.94 188 LEU A C 1
ATOM 1489 O O . LEU A 1 188 ? 5.994 11.045 -19.902 1.00 84.94 188 LEU A O 1
ATOM 1493 N N . GLN A 1 189 ? 7.455 11.794 -18.384 1.00 82.06 189 GLN A N 1
ATOM 1494 C CA . GLN A 1 189 ? 6.799 13.100 -18.230 1.00 82.06 189 GLN A CA 1
ATOM 1495 C C . GLN A 1 189 ? 6.938 13.984 -19.479 1.00 82.06 189 GLN A C 1
ATOM 1497 O O . GLN A 1 189 ? 6.023 14.743 -19.818 1.00 82.06 189 GLN A O 1
ATOM 1502 N N . GLN A 1 190 ? 8.071 13.897 -20.175 1.00 84.31 190 GLN A N 1
ATOM 1503 C CA . GLN A 1 190 ? 8.316 14.652 -21.405 1.00 84.31 190 GLN A CA 1
ATOM 1504 C C . GLN A 1 190 ? 7.507 14.099 -22.585 1.00 84.31 190 GLN A C 1
ATOM 1506 O O . GLN A 1 190 ? 6.945 14.880 -23.359 1.00 84.31 190 GLN A O 1
ATOM 1511 N N . GLU A 1 191 ? 7.376 12.776 -22.688 1.00 79.81 191 GLU A N 1
ATOM 1512 C CA . GLU A 1 191 ? 6.532 12.121 -23.696 1.00 79.81 191 GLU A CA 1
ATOM 1513 C C . GLU A 1 191 ? 5.051 12.497 -23.536 1.00 79.81 191 GLU A C 1
ATOM 1515 O O . GLU A 1 191 ? 4.388 12.852 -24.510 1.00 79.81 191 GLU A O 1
ATOM 1520 N N . GLN A 1 192 ? 4.536 12.542 -22.303 1.00 68.38 192 GLN A N 1
ATOM 1521 C CA . GLN A 1 192 ? 3.157 12.985 -22.047 1.00 68.38 192 GLN A CA 1
ATOM 1522 C C . GLN A 1 192 ? 2.928 14.476 -22.337 1.00 68.38 192 GLN A C 1
ATOM 1524 O O . GLN A 1 192 ? 1.810 14.879 -22.640 1.00 68.38 192 GLN A O 1
ATOM 1529 N N . SER A 1 193 ? 3.976 15.300 -22.278 1.00 65.12 193 SER A N 1
ATOM 1530 C CA . SER A 1 193 ? 3.892 16.742 -22.560 1.00 65.12 193 SER A CA 1
ATOM 1531 C C . SER A 1 193 ? 3.974 17.079 -24.055 1.00 65.12 193 SER A C 1
ATOM 1533 O O . SER A 1 193 ? 3.809 18.241 -24.430 1.00 65.12 193 SER A O 1
ATOM 1535 N N . THR A 1 194 ? 4.274 16.095 -24.907 1.00 61.91 194 THR A N 1
ATOM 1536 C CA . THR A 1 194 ? 4.499 16.280 -26.351 1.00 61.91 194 THR A CA 1
ATOM 1537 C C . THR A 1 194 ? 3.423 15.643 -27.238 1.00 61.91 194 THR A C 1
ATOM 1539 O O . THR A 1 194 ? 3.452 15.848 -28.453 1.00 61.91 194 THR A O 1
ATOM 1542 N N . GLN A 1 195 ? 2.431 14.950 -26.663 1.00 42.78 195 GLN A N 1
ATOM 1543 C CA . GLN A 1 195 ? 1.211 14.556 -27.377 1.00 42.78 195 GLN A CA 1
ATOM 1544 C C . GLN A 1 195 ? 0.178 15.709 -27.389 1.00 42.78 195 GLN A C 1
ATOM 1546 O O . GLN A 1 195 ? -0.124 16.241 -26.321 1.00 42.78 195 GLN A O 1
ATOM 1551 N N . PRO A 1 196 ? -0.333 16.119 -28.570 1.00 45.81 196 PRO A N 1
ATOM 1552 C CA . PRO A 1 196 ? -1.318 17.197 -28.721 1.00 45.81 196 PRO A CA 1
ATOM 1553 C C . PRO A 1 196 ? -2.735 16.826 -28.263 1.00 45.81 196 PRO A C 1
ATOM 1555 O O . PRO A 1 196 ? -3.098 15.629 -28.337 1.00 45.81 196 PRO A O 1
#

Organism: NCBI:txid2100533

Solvent-accessible surface area (backbone atoms only — not comparable to full-atom values): 11722 Å² total; per-residue (Å²): 141,81,72,73,75,48,58,67,49,46,56,56,48,52,57,47,54,54,50,54,54,59,58,58,68,62,59,72,74,70,78,79,77,71,95,76,83,84,89,83,78,94,80,81,85,86,87,81,92,73,82,86,72,74,76,83,69,78,74,74,80,79,87,61,76,89,73,57,71,66,55,53,52,22,42,55,54,18,48,54,50,41,49,52,50,53,54,53,48,56,51,50,42,52,45,41,30,44,74,50,72,42,50,63,68,57,48,52,52,43,52,53,30,42,75,77,32,98,64,38,48,71,88,48,54,75,65,56,47,52,32,45,53,54,23,47,55,51,39,51,50,54,59,61,51,49,58,54,53,43,55,48,43,34,47,74,47,74,38,54,70,66,58,50,52,45,49,56,53,18,49,75,76,31,71,66,42,39,52,51,48,53,50,52,53,53,52,55,55,52,57,66,70,68,62,130